Protein AF-0000000069864649 (afdb_homodimer)

pLDDT: mean 86.95, std 20.54, range [30.56, 98.75]

Organism: Salmonella typhimurium (strain 14028s / SGSC 2262) (NCBI:txid588858)

InterPro domains:
  IPR010027 Tail assembly protein G [PF06894] (1-119)
  IPR010027 Tail assembly protein G [TIGR01674] (1-131)

Secondary structure (DSSP, 8-state):
--S-EEEEEETTEEEEEEPPPHHHHHHHHHHHHHHHHHHHTS-TT--HHHHHHHHHHHHHHHHHHHHHHHHHHHHHHHHHHHHHHHHHHHS-HHHHHHHHHHHHHHTT-----------------------/--S-EEEEEETTEEEEEEPPPHHHHHHHHHHHHHHHHHHHTS-TT--HHHHHHHHHHHHHHHHHHHHHHHHHHHHHHHHHHHHHHHHHHHS-HHHHHHHHHHHHHHTT-----------------------

Foldseek 3Di:
DPWDWDWDDDPNDIDIFTDDDPVLVVVLVVLLVVLVVVLVPDDPPDDPVRNVVSVVVSVVVSVCSRRVRRRCVVCVVVVVVVVVVVCVPPPDPVRSVVVVVVVCVVVVNDDPPPPPPVVVVPVCCVVVPPD/DPWDWDWDDDPNDIDIFTDDDPVLVVVLVVLLVVLVVVLVPDDPPDDPVRNVVSVVVSVVVSVCSRRVRRRCVVCVVVVVVVVVVVCVPPPDPVRSVVVVVVVCVVVVNDDDPPPPPVVVVPVCVVVVPPD

Sequence (262 aa):
MFLNTDTFNYGGHSIVLSELSALQRVDYLKFIQQRTADYDAQPETLTEAERQTEFMQMGVDINAWLVSRSLCESKKEEEARALYESVRLEWSYEALGRGADMVLSLSGMRLPASQEDDSGSEKDTTTPEKSMFLNTDTFNYGGHSIVLSELSALQRVDYLKFIQQRTADYDAQPETLTEAERQTEFMQMGVDINAWLVSRSLCESKKEEEARALYESVRLEWSYEALGRGADMVLSLSGMRLPASQEDDSGSEKDTTTPEKS

Structure (mmCIF, N/CA/C/O backbone):
data_AF-0000000069864649-model_v1
#
loop_
_entity.id
_entity.type
_entity.pdbx_description
1 polymer 'Minor tail-like protein'
#
loop_
_atom_site.group_PDB
_atom_site.id
_atom_site.type_symbol
_atom_site.label_atom_id
_atom_site.label_alt_id
_atom_site.label_comp_id
_atom_site.label_asym_id
_atom_site.label_entity_id
_atom_site.label_seq_id
_atom_site.pdbx_PDB_ins_code
_atom_site.Cartn_x
_atom_site.Cartn_y
_atom_site.Cartn_z
_atom_site.occupancy
_atom_site.B_iso_or_equiv
_atom_site.auth_seq_id
_atom_site.auth_comp_id
_atom_site.auth_asym_id
_atom_site.auth_atom_id
_atom_site.pdbx_PDB_model_num
ATOM 1 N N . MET A 1 1 ? 3.373 8.844 -8.578 1 57.34 1 MET A N 1
ATOM 2 C CA . MET A 1 1 ? 3.357 7.387 -8.703 1 57.34 1 MET A CA 1
ATOM 3 C C . MET A 1 1 ? 4.328 6.926 -9.789 1 57.34 1 MET A C 1
ATOM 5 O O . MET A 1 1 ? 4.438 7.555 -10.844 1 57.34 1 MET A O 1
ATOM 9 N N . PHE A 1 2 ? 5.422 6.242 -9.375 1 80.81 2 PHE A N 1
ATOM 10 C CA . PHE A 1 2 ? 6.492 5.973 -10.328 1 80.81 2 PHE A CA 1
ATOM 11 C C . PHE A 1 2 ? 6.277 4.637 -11.023 1 80.81 2 PHE A C 1
ATOM 13 O O . PHE A 1 2 ? 6.996 4.297 -11.969 1 80.81 2 PHE A O 1
ATOM 20 N N . LEU A 1 3 ? 5.129 4.035 -10.719 1 91.38 3 LEU A N 1
ATOM 21 C CA . LEU A 1 3 ? 4.938 2.727 -11.328 1 91.38 3 LEU A CA 1
ATOM 22 C C . LEU A 1 3 ? 3.973 2.812 -12.508 1 91.38 3 LEU A C 1
ATOM 24 O O . LEU A 1 3 ? 2.938 3.479 -12.422 1 91.38 3 LEU A O 1
ATOM 28 N N . ASN A 1 4 ? 4.363 2.139 -13.602 1 95.06 4 ASN A N 1
ATOM 29 C CA . ASN A 1 4 ? 3.469 2.062 -14.758 1 95.06 4 ASN A CA 1
ATOM 30 C C . ASN A 1 4 ? 2.205 1.271 -14.43 1 95.06 4 ASN A C 1
ATOM 32 O O . ASN A 1 4 ? 2.262 0.266 -13.719 1 95.06 4 ASN A O 1
ATOM 36 N N . THR A 1 5 ? 1.073 1.816 -14.938 1 96.25 5 THR A N 1
ATOM 37 C CA . THR A 1 5 ? -0.196 1.121 -14.758 1 96.25 5 THR A CA 1
ATOM 38 C C . THR A 1 5 ? -0.928 0.976 -16.094 1 96.25 5 THR A C 1
ATOM 40 O O . THR A 1 5 ? -0.606 1.664 -17.062 1 96.25 5 THR A O 1
ATOM 43 N N . ASP A 1 6 ? -1.759 0.011 -16.203 1 97.31 6 ASP A N 1
ATOM 44 C CA . ASP A 1 6 ? -2.664 -0.159 -17.328 1 97.31 6 ASP A CA 1
ATOM 45 C C . ASP A 1 6 ? -3.994 -0.764 -16.891 1 97.31 6 ASP A C 1
ATOM 47 O O . ASP A 1 6 ? -4.082 -1.349 -15.805 1 97.31 6 ASP A O 1
ATOM 51 N N . THR A 1 7 ? -5.023 -0.553 -17.703 1 97.94 7 THR A N 1
ATOM 52 C CA . THR A 1 7 ? -6.352 -1.061 -17.375 1 97.94 7 THR A CA 1
ATOM 53 C C . THR A 1 7 ? -6.539 -2.473 -17.922 1 97.94 7 THR A C 1
ATOM 55 O O . THR A 1 7 ? -6.238 -2.738 -19.094 1 97.94 7 THR A O 1
ATOM 58 N N . PHE A 1 8 ? -6.941 -3.396 -17.109 1 98 8 PHE A N 1
ATOM 59 C CA . PHE A 1 8 ? -7.254 -4.777 -17.453 1 98 8 PHE A CA 1
ATOM 60 C C . PHE A 1 8 ? -8.758 -4.977 -17.594 1 98 8 PHE A C 1
ATOM 62 O O . PHE A 1 8 ? -9.5 -4.832 -16.609 1 98 8 PHE A O 1
ATOM 69 N N . ASN A 1 9 ? -9.164 -5.273 -18.766 1 96.5 9 ASN A N 1
ATOM 70 C CA . ASN A 1 9 ? -10.578 -5.531 -19.047 1 96.5 9 ASN A CA 1
ATOM 71 C C . ASN A 1 9 ? -10.844 -7.02 -19.25 1 96.5 9 ASN A C 1
ATOM 73 O O . ASN A 1 9 ? -10.219 -7.656 -20.109 1 96.5 9 ASN A O 1
ATOM 77 N N . TYR A 1 10 ? -11.758 -7.477 -18.406 1 93.94 10 TYR A N 1
ATOM 78 C CA . TYR A 1 10 ? -12.102 -8.891 -18.547 1 93.94 10 TYR A CA 1
ATOM 79 C C . TYR A 1 10 ? -13.531 -9.141 -18.078 1 93.94 10 TYR A C 1
ATOM 81 O O . TYR A 1 10 ? -13.898 -8.773 -16.953 1 93.94 10 TYR A O 1
ATOM 89 N N . GLY A 1 11 ? -14.398 -9.891 -18.891 1 91.56 11 GLY A N 1
ATOM 90 C CA . GLY A 1 11 ? -15.75 -10.273 -18.516 1 91.56 11 GLY A CA 1
ATOM 91 C C . GLY A 1 11 ? -16.625 -9.102 -18.109 1 91.56 11 GLY A C 1
ATOM 92 O O . GLY A 1 11 ? -17.375 -9.172 -17.141 1 91.56 11 GLY A O 1
ATOM 93 N N . GLY A 1 12 ? -16.438 -7.934 -18.609 1 91.5 12 GLY A N 1
ATOM 94 C CA . GLY A 1 12 ? -17.234 -6.754 -18.312 1 91.5 12 GLY A CA 1
ATOM 95 C C . GLY A 1 12 ? -16.688 -5.953 -17.141 1 91.5 12 GLY A C 1
ATOM 96 O O . GLY A 1 12 ? -17.312 -4.98 -16.703 1 91.5 12 GLY A O 1
ATOM 97 N N . HIS A 1 13 ? -15.555 -6.473 -16.562 1 92.31 13 HIS A N 1
ATOM 98 C CA . HIS A 1 13 ? -14.922 -5.746 -15.469 1 92.31 13 HIS A CA 1
ATOM 99 C C . HIS A 1 13 ? -13.656 -5.031 -15.938 1 92.31 13 HIS A C 1
ATOM 101 O O . HIS A 1 13 ? -12.953 -5.523 -16.828 1 92.31 13 HIS A O 1
ATOM 107 N N . SER A 1 14 ? -13.43 -3.844 -15.281 1 95.94 14 SER A N 1
ATOM 108 C CA . SER A 1 14 ? -12.211 -3.078 -15.531 1 95.94 14 SER A CA 1
ATOM 109 C C . SER A 1 14 ? -11.453 -2.811 -14.234 1 95.94 14 SER A C 1
ATOM 111 O O . SER A 1 14 ? -12.023 -2.305 -13.266 1 95.94 14 SER A O 1
ATOM 113 N N . ILE A 1 15 ? -10.188 -3.219 -14.312 1 95.81 15 ILE A N 1
ATOM 114 C CA . ILE A 1 15 ? -9.359 -2.965 -13.133 1 95.81 15 ILE A CA 1
ATOM 115 C C . ILE A 1 15 ? -8.008 -2.41 -13.57 1 95.81 15 ILE A C 1
ATOM 117 O O . ILE A 1 15 ? -7.57 -2.637 -14.695 1 95.81 15 ILE A O 1
ATOM 121 N N . VAL A 1 16 ? -7.406 -1.624 -12.711 1 97.25 16 VAL A N 1
ATOM 122 C CA . VAL A 1 16 ? -6.082 -1.084 -13 1 9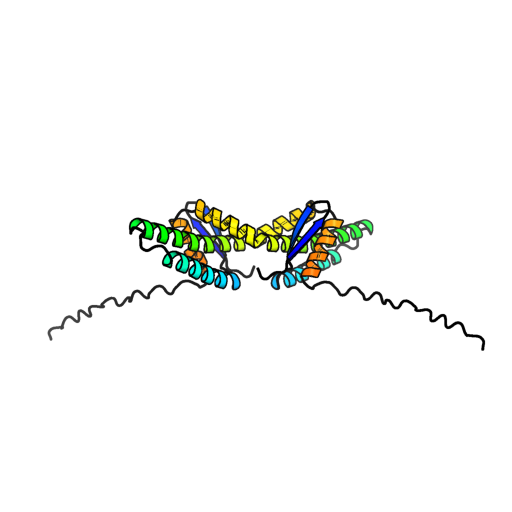7.25 16 VAL A CA 1
ATOM 123 C C . VAL A 1 16 ? -5.008 -1.978 -12.383 1 97.25 16 VAL A C 1
ATOM 125 O O . VAL A 1 16 ? -5.09 -2.324 -11.195 1 97.25 16 VAL A O 1
ATOM 128 N N . LEU A 1 17 ? -4.07 -2.41 -13.18 1 98.12 17 LEU A N 1
ATOM 129 C CA . LEU A 1 17 ? -2.922 -3.182 -12.719 1 98.12 17 LEU A CA 1
ATOM 130 C C . LEU A 1 17 ? -1.639 -2.365 -12.828 1 98.12 17 LEU A C 1
ATOM 132 O O . LEU A 1 17 ? -1.501 -1.537 -13.734 1 98.12 17 LEU A O 1
ATOM 136 N N . SER A 1 18 ? -0.758 -2.592 -11.891 1 98.19 18 SER A N 1
ATOM 137 C CA . SER A 1 18 ? 0.525 -1.898 -11.859 1 98.19 18 SER A CA 1
ATOM 138 C C . SER A 1 18 ? 1.679 -2.859 -12.133 1 98.19 18 SER A C 1
ATOM 140 O O . SER A 1 18 ? 1.571 -4.059 -11.867 1 98.19 18 SER A O 1
ATOM 142 N N . GLU A 1 19 ? 2.783 -2.246 -12.672 1 98.06 19 GLU A N 1
ATOM 143 C CA . GLU A 1 19 ? 4.02 -3.023 -12.688 1 98.06 19 GLU A CA 1
ATOM 144 C C . GLU A 1 19 ? 4.5 -3.318 -11.266 1 98.06 19 GLU A C 1
ATOM 146 O O . GLU A 1 19 ? 4.082 -2.656 -10.312 1 98.06 19 GLU A O 1
ATOM 151 N N . LEU A 1 20 ? 5.293 -4.328 -11.094 1 96.56 20 LEU A N 1
ATOM 152 C CA . LEU A 1 20 ? 5.918 -4.621 -9.812 1 96.56 20 LEU A CA 1
ATOM 153 C C . LEU A 1 20 ? 7.051 -3.641 -9.523 1 96.56 20 LEU A C 1
ATOM 155 O O . LEU A 1 20 ? 7.734 -3.186 -10.438 1 96.56 20 LEU A O 1
ATOM 159 N N . SER A 1 21 ? 7.184 -3.293 -8.266 1 91.44 21 SER A N 1
ATOM 160 C CA . SER A 1 21 ? 8.367 -2.539 -7.852 1 91.44 21 SER A CA 1
ATOM 161 C C . SER A 1 21 ? 9.625 -3.395 -7.941 1 91.44 21 SER A C 1
ATOM 163 O O . SER A 1 21 ? 9.547 -4.613 -8.094 1 91.44 21 SER A O 1
ATOM 165 N N . ALA A 1 22 ? 10.828 -2.742 -7.797 1 91.62 22 ALA A N 1
ATOM 166 C CA . ALA A 1 22 ? 12.102 -3.459 -7.855 1 91.62 22 ALA A CA 1
ATOM 167 C C . ALA A 1 22 ? 12.156 -4.566 -6.809 1 91.62 22 ALA A C 1
ATOM 169 O O . ALA A 1 22 ? 12.508 -5.707 -7.121 1 91.62 22 ALA A O 1
ATOM 170 N N . LEU A 1 23 ? 11.742 -4.297 -5.629 1 89.94 23 LEU A N 1
ATOM 171 C CA . LEU A 1 23 ? 11.773 -5.285 -4.555 1 89.94 23 LEU A CA 1
ATOM 172 C C . LEU A 1 23 ? 10.742 -6.379 -4.789 1 89.94 23 LEU A C 1
ATOM 174 O O . LEU A 1 23 ? 11.008 -7.559 -4.539 1 89.94 23 LEU A O 1
ATOM 178 N N . GLN A 1 24 ? 9.586 -5.996 -5.273 1 93.62 24 GLN A N 1
ATOM 179 C CA . GLN A 1 24 ? 8.547 -6.984 -5.551 1 93.62 24 GLN A CA 1
ATOM 180 C C . GLN A 1 24 ? 8.992 -7.961 -6.637 1 93.62 24 GLN A C 1
ATOM 182 O O . GLN A 1 24 ? 8.633 -9.141 -6.609 1 93.62 24 GLN A O 1
ATOM 187 N N . ARG A 1 25 ? 9.836 -7.465 -7.602 1 97 25 ARG A N 1
ATOM 188 C CA . ARG A 1 25 ? 10.359 -8.344 -8.641 1 97 25 ARG A CA 1
ATOM 189 C C . ARG A 1 25 ? 11.258 -9.422 -8.047 1 97 25 ARG A C 1
ATOM 191 O O . ARG A 1 25 ? 11.156 -10.594 -8.406 1 97 25 ARG A O 1
ATOM 198 N N . VAL A 1 26 ? 12.047 -9.016 -7.156 1 96.06 26 VAL A N 1
ATOM 199 C CA . VAL A 1 26 ? 12.93 -9.953 -6.465 1 96.06 26 VAL A CA 1
ATOM 200 C C . VAL A 1 26 ? 12.094 -10.953 -5.672 1 96.06 26 VAL A C 1
ATOM 202 O O . VAL A 1 26 ? 12.32 -12.164 -5.746 1 96.06 26 VAL A O 1
ATOM 205 N N . ASP A 1 27 ? 11.133 -10.477 -4.973 1 95.88 27 ASP A N 1
ATOM 206 C CA . ASP A 1 27 ? 10.266 -11.328 -4.172 1 95.88 27 ASP A CA 1
ATOM 207 C C . ASP A 1 27 ? 9.5 -12.32 -5.047 1 95.88 27 ASP A C 1
ATOM 209 O O . ASP A 1 27 ? 9.25 -13.453 -4.641 1 95.88 27 ASP A O 1
ATOM 213 N N . TYR A 1 28 ? 9.109 -11.852 -6.168 1 97.62 28 TYR A N 1
ATOM 214 C CA . TYR A 1 28 ? 8.391 -12.711 -7.109 1 97.62 28 TYR A CA 1
ATOM 215 C C . TYR A 1 28 ? 9.258 -13.891 -7.535 1 97.62 28 TYR A C 1
ATOM 217 O O . TYR A 1 28 ? 8.797 -15.039 -7.523 1 97.62 28 TYR A O 1
ATOM 225 N N . LEU A 1 29 ? 10.484 -13.594 -7.902 1 97.62 29 LEU A N 1
ATOM 226 C CA . LEU A 1 29 ? 11.398 -14.648 -8.32 1 97.62 29 LEU A CA 1
ATOM 227 C C . LEU A 1 29 ? 11.617 -15.656 -7.199 1 97.62 29 LEU A C 1
ATOM 229 O O . LEU A 1 29 ? 11.641 -16.859 -7.438 1 97.62 29 LEU A O 1
ATOM 233 N N . LYS A 1 30 ? 11.789 -15.125 -5.961 1 97.81 30 LYS A N 1
ATOM 234 C CA . LYS A 1 30 ? 11.938 -16.016 -4.809 1 97.81 30 LYS A CA 1
ATOM 235 C C . LYS A 1 30 ? 10.695 -16.875 -4.609 1 97.81 30 LYS A C 1
ATOM 237 O O . LYS A 1 30 ? 10.797 -18.047 -4.262 1 97.81 30 LYS A O 1
ATOM 242 N N . PHE A 1 31 ? 9.555 -16.312 -4.816 1 97.94 31 PHE A N 1
ATOM 243 C CA . PHE A 1 31 ? 8.289 -17.016 -4.66 1 97.94 31 PHE A CA 1
ATOM 244 C C . PHE A 1 31 ? 8.172 -18.141 -5.68 1 97.94 31 PHE A C 1
ATOM 246 O O . PHE A 1 31 ? 7.762 -19.266 -5.34 1 97.94 31 PHE A O 1
ATOM 253 N N . ILE A 1 32 ? 8.5 -17.844 -6.934 1 97.88 32 ILE A N 1
ATOM 254 C CA . ILE A 1 32 ? 8.484 -18.859 -7.98 1 97.88 32 ILE A CA 1
ATOM 255 C C . ILE A 1 32 ? 9.414 -20.016 -7.594 1 97.88 32 ILE A C 1
ATOM 257 O O . ILE A 1 32 ? 9.039 -21.188 -7.715 1 97.88 32 ILE A O 1
ATOM 261 N N . GLN A 1 33 ? 10.602 -19.641 -7.168 1 97.81 33 GLN A N 1
ATOM 262 C CA . GLN A 1 33 ? 11.578 -20.656 -6.773 1 97.81 33 GLN A CA 1
ATOM 263 C C . GLN A 1 33 ? 11.023 -21.531 -5.66 1 97.81 33 GLN A C 1
ATOM 265 O O . GLN A 1 33 ? 11.164 -22.766 -5.711 1 97.81 33 GLN A O 1
ATOM 270 N N . GLN A 1 34 ? 10.461 -20.938 -4.723 1 98.06 34 GLN A N 1
ATOM 271 C CA . GLN A 1 34 ? 9.898 -21.688 -3.598 1 98.06 34 GLN A CA 1
ATOM 272 C C . GLN A 1 34 ? 8.773 -22.609 -4.051 1 98.06 34 GLN A C 1
ATOM 274 O O . GLN A 1 34 ? 8.719 -23.766 -3.648 1 98.06 34 GLN A O 1
ATOM 279 N N . ARG A 1 35 ? 7.832 -22.141 -4.836 1 97.62 35 ARG A N 1
ATOM 280 C CA . ARG A 1 35 ? 6.699 -22.938 -5.305 1 97.62 35 ARG A CA 1
ATOM 281 C C . ARG A 1 35 ? 7.168 -24.094 -6.184 1 97.62 35 ARG A C 1
ATOM 283 O O . ARG A 1 35 ? 6.609 -25.188 -6.121 1 97.62 35 ARG A O 1
ATOM 290 N N . THR A 1 36 ? 8.203 -23.75 -6.965 1 97.38 36 THR A N 1
ATOM 291 C CA . THR A 1 36 ? 8.766 -24.797 -7.82 1 97.38 36 THR A CA 1
ATOM 292 C C . THR A 1 36 ? 9.445 -25.875 -6.984 1 97.38 36 THR A C 1
ATOM 294 O O . THR A 1 36 ? 9.289 -27.062 -7.258 1 97.38 36 THR A O 1
ATOM 297 N N . ALA A 1 37 ? 10.172 -25.438 -6.016 1 97 37 ALA A N 1
ATOM 298 C CA . ALA A 1 37 ? 10.828 -26.391 -5.121 1 97 37 ALA A CA 1
ATOM 299 C C . ALA A 1 37 ? 9.797 -27.266 -4.41 1 97 37 ALA A C 1
ATOM 301 O O . ALA A 1 37 ? 10.008 -28.469 -4.246 1 97 37 ALA A O 1
ATOM 302 N N . ASP A 1 38 ? 8.703 -26.719 -3.938 1 96.62 38 ASP A N 1
ATOM 303 C CA . ASP A 1 38 ? 7.625 -27.453 -3.285 1 96.62 38 ASP A CA 1
ATOM 304 C C . ASP A 1 38 ? 7.027 -28.5 -4.223 1 96.62 38 ASP A C 1
ATOM 306 O O . ASP A 1 38 ? 6.727 -29.625 -3.805 1 96.62 38 ASP A O 1
ATOM 310 N N . TYR A 1 39 ? 6.77 -28.094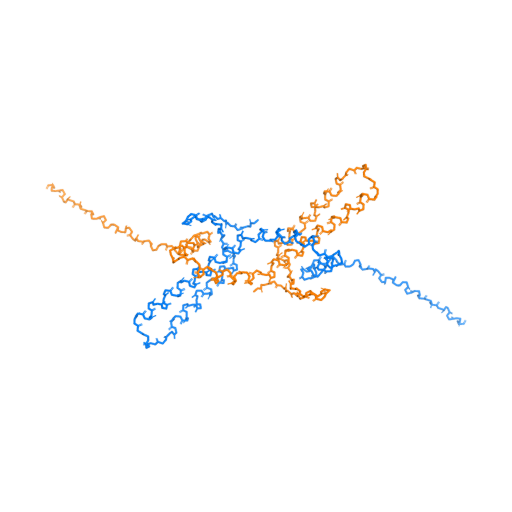 -5.438 1 96.12 39 TYR A N 1
ATOM 311 C CA . TYR A 1 39 ? 6.227 -29.016 -6.438 1 96.12 39 TYR A CA 1
ATOM 312 C C . TYR A 1 39 ? 7.176 -30.172 -6.68 1 96.12 39 TYR A C 1
ATOM 314 O O . TYR A 1 39 ? 6.742 -31.328 -6.746 1 96.12 39 TYR A O 1
ATOM 322 N N . ASP A 1 40 ? 8.469 -29.891 -6.773 1 95.19 40 ASP A N 1
ATOM 323 C CA . ASP A 1 40 ? 9.477 -30.906 -7.062 1 95.19 40 ASP A CA 1
ATOM 324 C C . ASP A 1 40 ? 9.648 -31.859 -5.883 1 95.19 40 ASP A C 1
ATOM 326 O O . ASP A 1 40 ? 10.086 -33 -6.062 1 95.19 40 ASP A O 1
ATOM 330 N N . ALA A 1 41 ? 9.328 -31.406 -4.75 1 94.62 41 ALA A N 1
ATOM 331 C CA . ALA A 1 41 ? 9.508 -32.188 -3.537 1 94.62 41 ALA A CA 1
ATOM 332 C C . ALA A 1 41 ? 8.32 -33.125 -3.297 1 94.62 41 ALA A C 1
ATOM 334 O O . ALA A 1 41 ? 8.328 -33.906 -2.361 1 94.62 41 ALA A O 1
ATOM 335 N N . GLN A 1 42 ? 7.285 -33.094 -4.117 1 92.62 42 GLN A N 1
ATOM 336 C CA . GLN A 1 42 ? 6.102 -33.938 -3.943 1 92.62 42 GLN A CA 1
ATOM 337 C C . GLN A 1 42 ? 6.457 -35.406 -4.016 1 92.62 42 GLN A C 1
ATOM 339 O O . GLN A 1 42 ? 7.379 -35.781 -4.738 1 92.62 42 GLN A O 1
ATOM 344 N N . PRO A 1 43 ? 5.727 -36.188 -3.303 1 92.38 43 PRO A N 1
ATOM 345 C CA . PRO A 1 43 ? 6.012 -37.625 -3.285 1 92.38 43 PRO A CA 1
ATOM 346 C C . PRO A 1 43 ? 5.949 -38.25 -4.676 1 92.38 43 PRO A C 1
ATOM 348 O O . PRO A 1 43 ? 5.105 -37.875 -5.492 1 92.38 43 PRO A O 1
ATOM 351 N N . GLU A 1 44 ? 6.719 -39.281 -4.895 1 90.81 44 GLU A N 1
ATOM 352 C CA . GLU A 1 44 ? 6.754 -39.969 -6.168 1 90.81 44 GLU A CA 1
ATOM 353 C C . GLU A 1 44 ? 5.535 -40.906 -6.32 1 90.81 44 GLU A C 1
ATOM 355 O O . GLU A 1 44 ? 5.234 -41.344 -7.422 1 90.81 44 GLU A O 1
ATOM 360 N N . THR A 1 45 ? 4.867 -41.094 -5.289 1 93.94 45 THR A N 1
ATOM 361 C CA . THR A 1 45 ? 3.74 -42.031 -5.293 1 93.94 45 THR A CA 1
ATOM 362 C C . THR A 1 45 ? 2.49 -41.375 -5.863 1 93.94 45 THR A C 1
ATOM 364 O O . THR A 1 45 ? 1.463 -42.031 -6.051 1 93.94 45 THR A O 1
ATOM 367 N N . LEU A 1 46 ? 2.555 -40.125 -6.207 1 92.56 46 LEU A N 1
ATOM 368 C CA . LEU A 1 46 ? 1.396 -39.438 -6.758 1 92.56 46 LEU A CA 1
ATOM 369 C C . LEU A 1 46 ? 1.057 -39.969 -8.148 1 92.56 46 LEU A C 1
ATOM 371 O O . LEU A 1 46 ? 1.953 -40.219 -8.945 1 92.56 46 LEU A O 1
ATOM 375 N N . THR A 1 47 ? -0.244 -40.156 -8.344 1 95.25 47 THR A N 1
ATOM 376 C CA . THR A 1 47 ? -0.698 -40.5 -9.688 1 95.25 47 THR A CA 1
ATOM 377 C C . THR A 1 47 ? -0.451 -39.344 -10.664 1 95.25 47 THR A C 1
ATOM 379 O O . THR A 1 47 ? -0.202 -38.219 -10.242 1 95.25 47 THR A O 1
ATOM 382 N N . GLU A 1 48 ? -0.481 -39.594 -11.969 1 92.69 48 GLU A N 1
ATOM 383 C CA . GLU A 1 48 ? -0.31 -38.562 -12.984 1 92.69 48 GLU A CA 1
ATOM 384 C C . GLU A 1 48 ? -1.374 -37.5 -12.852 1 92.69 48 GLU A C 1
ATOM 386 O O . GLU A 1 48 ? -1.081 -36.312 -13.016 1 92.69 48 GLU A O 1
ATOM 391 N N . ALA A 1 49 ? -2.574 -37.969 -12.609 1 94.38 49 ALA A N 1
ATOM 392 C CA . ALA A 1 49 ? -3.68 -37.031 -12.453 1 94.38 49 ALA A CA 1
ATOM 393 C C . ALA A 1 49 ? -3.449 -36.125 -11.258 1 94.38 49 ALA A C 1
ATOM 395 O O . ALA A 1 49 ? -3.727 -34.906 -11.328 1 94.38 49 ALA A O 1
ATOM 396 N N . GLU A 1 50 ? -2.912 -36.594 -10.164 1 95.12 50 GLU A N 1
ATOM 397 C CA . GLU A 1 50 ? -2.611 -35.812 -8.969 1 95.12 50 GLU A CA 1
ATOM 398 C C . GLU A 1 50 ? -1.473 -34.812 -9.234 1 95.12 50 GLU A C 1
ATOM 400 O O . GLU A 1 50 ? -1.517 -33.656 -8.773 1 95.12 50 GLU A O 1
ATOM 405 N N . ARG A 1 51 ? -0.462 -35.219 -9.984 1 94.81 51 ARG A N 1
ATOM 406 C CA . ARG A 1 51 ? 0.674 -34.375 -10.32 1 94.81 51 ARG A CA 1
ATOM 407 C C . ARG A 1 51 ? 0.241 -33.219 -11.195 1 94.81 51 ARG A C 1
ATOM 409 O O . ARG A 1 51 ? 0.746 -32.094 -11.039 1 94.81 51 ARG A O 1
ATOM 416 N N . GLN A 1 52 ? -0.636 -33.5 -12.125 1 94.06 52 GLN A N 1
ATOM 417 C CA . GLN A 1 52 ? -1.16 -32.438 -12.992 1 94.06 52 GLN A CA 1
ATOM 418 C C . GLN A 1 52 ? -1.943 -31.406 -12.195 1 94.06 52 GLN A C 1
ATOM 420 O O . GLN A 1 52 ? -1.832 -30.203 -12.445 1 94.06 52 GLN A O 1
ATOM 425 N N . THR A 1 53 ? -2.766 -31.922 -11.266 1 95.38 53 THR A N 1
ATOM 426 C CA . THR A 1 53 ? -3.527 -31.016 -10.406 1 95.38 53 THR A CA 1
ATOM 427 C C . THR A 1 53 ? -2.594 -30.141 -9.586 1 95.38 53 THR A C 1
ATOM 429 O O . THR A 1 53 ? -2.826 -28.938 -9.461 1 95.38 53 THR A O 1
ATOM 432 N N . GLU A 1 54 ? -1.479 -30.703 -9.047 1 96.06 54 GLU A N 1
ATOM 433 C CA . GLU A 1 54 ? -0.505 -29.938 -8.273 1 96.06 54 GLU A CA 1
ATOM 434 C C . GLU A 1 54 ? 0.199 -28.906 -9.141 1 96.06 54 GLU A C 1
ATOM 436 O O . GLU A 1 54 ? 0.514 -27.812 -8.664 1 96.06 54 GLU A O 1
ATOM 441 N N . PHE A 1 55 ? 0.44 -29.266 -10.383 1 95.44 55 PHE A N 1
ATOM 442 C CA . PHE A 1 55 ? 1.069 -28.344 -11.312 1 95.44 55 PHE A CA 1
ATOM 443 C C . PHE A 1 55 ? 0.167 -27.141 -11.578 1 95.44 55 PHE A C 1
ATOM 445 O O . PHE A 1 55 ? 0.627 -26 -11.578 1 95.44 55 PHE A O 1
ATOM 452 N N . MET A 1 56 ? -1.123 -27.422 -11.758 1 95.94 56 MET A N 1
ATOM 453 C CA . MET A 1 56 ? -2.092 -26.344 -11.969 1 95.94 56 MET A CA 1
ATOM 454 C C . MET A 1 56 ? -2.188 -25.438 -10.75 1 95.94 56 MET A C 1
ATOM 456 O O . MET A 1 56 ? -2.271 -24.219 -10.883 1 95.94 56 MET A O 1
ATOM 460 N N . GLN A 1 57 ? -2.172 -26.031 -9.602 1 96 57 GLN A N 1
ATOM 461 C CA . GLN A 1 57 ? -2.223 -25.266 -8.359 1 96 57 GLN A CA 1
ATOM 462 C C . GLN A 1 57 ? -1.007 -24.359 -8.219 1 96 57 GLN A C 1
ATOM 464 O O . GLN A 1 57 ? -1.128 -23.219 -7.777 1 96 57 GLN A O 1
ATOM 469 N N . MET A 1 58 ? 0.147 -24.875 -8.609 1 97.19 58 MET A N 1
ATOM 470 C CA . MET A 1 58 ? 1.363 -24.062 -8.594 1 97.19 58 MET A CA 1
ATOM 471 C C . MET A 1 58 ? 1.217 -22.844 -9.492 1 97.19 58 MET A C 1
ATOM 473 O O . MET A 1 58 ? 1.572 -21.734 -9.102 1 97.19 58 MET A O 1
ATOM 477 N N . GLY A 1 59 ? 0.684 -23.047 -10.688 1 97.06 59 GLY A N 1
ATOM 478 C CA . GLY A 1 59 ? 0.453 -21.953 -11.617 1 97.06 59 GLY A CA 1
ATOM 479 C C . GLY A 1 59 ? -0.495 -20.891 -11.078 1 97.06 59 GLY A C 1
ATOM 480 O O . GLY A 1 59 ? -0.241 -19.703 -11.211 1 97.06 59 GLY A O 1
ATOM 481 N N . VAL A 1 60 ? -1.526 -21.391 -10.438 1 98.19 60 VAL A N 1
ATOM 482 C CA . VAL A 1 60 ? -2.514 -20.5 -9.844 1 98.19 60 VAL A CA 1
ATOM 483 C C . VAL A 1 60 ? -1.862 -19.672 -8.742 1 98.19 60 VAL A C 1
ATOM 485 O O . VAL A 1 60 ? -2.049 -18.453 -8.68 1 98.19 60 VAL A O 1
ATOM 488 N N . ASP A 1 61 ? -1.082 -20.297 -7.906 1 98.31 61 ASP A N 1
ATOM 489 C CA . ASP A 1 61 ? -0.417 -19.625 -6.801 1 98.31 61 ASP A CA 1
ATOM 490 C C . ASP A 1 61 ? 0.52 -18.531 -7.312 1 98.31 61 ASP A C 1
ATOM 492 O O . ASP A 1 61 ? 0.512 -17.406 -6.805 1 98.31 61 ASP A O 1
ATOM 496 N N . ILE A 1 62 ? 1.261 -18.844 -8.328 1 98.5 62 ILE A N 1
ATOM 497 C CA . ILE A 1 62 ? 2.258 -17.922 -8.859 1 98.5 62 ILE A CA 1
ATOM 498 C C . ILE A 1 62 ? 1.563 -16.734 -9.516 1 98.5 62 ILE A C 1
ATOM 500 O O . ILE A 1 62 ? 1.921 -15.578 -9.266 1 98.5 62 ILE A O 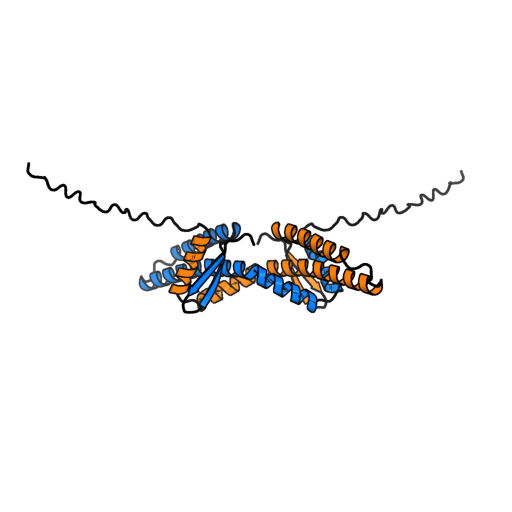1
ATOM 504 N N . ASN A 1 63 ? 0.534 -16.984 -10.305 1 98.62 63 ASN A N 1
ATOM 505 C CA . ASN A 1 63 ? -0.192 -15.922 -10.977 1 98.62 63 ASN A CA 1
ATOM 506 C C . ASN A 1 63 ? -0.947 -15.039 -9.984 1 98.62 63 ASN A C 1
ATOM 508 O O . ASN A 1 63 ? -1.008 -13.82 -10.148 1 98.62 63 ASN A O 1
ATOM 512 N N . ALA A 1 64 ? -1.499 -15.664 -8.961 1 98.75 64 ALA A N 1
ATOM 513 C CA . ALA A 1 64 ? -2.217 -14.906 -7.945 1 98.75 64 ALA A CA 1
ATOM 514 C C . ALA A 1 64 ? -1.271 -13.984 -7.18 1 98.75 64 ALA A C 1
ATOM 516 O O . ALA A 1 64 ? -1.648 -12.867 -6.805 1 98.75 64 ALA A O 1
ATOM 517 N N . TRP A 1 65 ? -0.074 -14.461 -6.926 1 98.69 65 TRP A N 1
ATOM 518 C CA . TRP A 1 65 ? 0.929 -13.633 -6.266 1 98.69 65 TRP A CA 1
ATOM 519 C C . TRP A 1 65 ? 1.208 -12.367 -7.078 1 98.69 65 TRP A C 1
ATOM 521 O O . TRP A 1 65 ? 1.175 -11.258 -6.543 1 98.69 65 TRP A O 1
ATOM 531 N N . LEU A 1 66 ? 1.381 -12.516 -8.367 1 98.38 66 LEU A N 1
ATOM 532 C CA . LEU A 1 66 ? 1.674 -11.398 -9.266 1 98.38 66 LEU A CA 1
ATOM 533 C C . LEU A 1 66 ? 0.53 -10.391 -9.273 1 98.38 66 LEU A C 1
ATOM 535 O O . LEU A 1 66 ? 0.747 -9.203 -9.047 1 98.38 66 LEU A O 1
ATOM 539 N N . VAL A 1 67 ? -0.619 -10.852 -9.469 1 98.56 67 VAL A N 1
ATOM 540 C CA . VAL A 1 67 ? -1.784 -10 -9.656 1 98.56 67 VAL A CA 1
ATOM 541 C C . VAL A 1 67 ? -2.119 -9.289 -8.344 1 98.56 67 VAL A C 1
ATOM 543 O O . VAL A 1 67 ? -2.451 -8.102 -8.336 1 98.56 67 VAL A O 1
ATOM 546 N N . SER A 1 68 ? -2.033 -9.984 -7.242 1 98.62 68 SER A N 1
ATOM 547 C CA . SER A 1 68 ? -2.361 -9.391 -5.949 1 98.62 68 SER A CA 1
ATOM 548 C C . SER A 1 68 ? -1.428 -8.234 -5.613 1 98.62 68 SER A C 1
ATOM 550 O O . SER A 1 68 ? -1.873 -7.191 -5.133 1 98.62 68 SER A O 1
ATOM 552 N N . ARG A 1 69 ? -0.166 -8.406 -5.898 1 98.06 69 ARG A N 1
ATOM 553 C CA . ARG A 1 69 ? 0.788 -7.332 -5.629 1 98.06 69 ARG A CA 1
ATOM 554 C C . ARG A 1 69 ? 0.562 -6.152 -6.57 1 98.06 69 ARG A C 1
ATOM 556 O O . ARG A 1 69 ? 0.73 -4.996 -6.176 1 98.06 69 ARG A O 1
ATOM 563 N N . SER A 1 70 ? 0.281 -6.457 -7.781 1 98.25 70 SER A N 1
ATOM 564 C CA . SER A 1 70 ? -0.03 -5.418 -8.758 1 98.25 70 SER A CA 1
ATOM 565 C C . SER A 1 70 ? -1.255 -4.613 -8.336 1 98.25 70 SER A C 1
ATOM 567 O O . SER A 1 70 ? -1.244 -3.381 -8.391 1 98.25 70 SER A O 1
ATOM 569 N N . LEU A 1 71 ? -2.273 -5.309 -7.887 1 97.38 71 LEU A N 1
ATOM 570 C CA . LEU A 1 71 ? -3.49 -4.652 -7.418 1 97.38 71 LEU A CA 1
ATOM 571 C C . LEU A 1 71 ? -3.203 -3.773 -6.207 1 97.38 71 LEU A C 1
ATOM 573 O O . LEU A 1 71 ? -3.705 -2.65 -6.117 1 97.38 71 LEU A O 1
ATOM 577 N N . CYS A 1 72 ? -2.43 -4.301 -5.316 1 96.62 72 CYS A N 1
ATOM 578 C CA . CYS A 1 72 ? -2.066 -3.559 -4.113 1 96.62 72 CYS A CA 1
ATOM 579 C C . CYS A 1 72 ? -1.375 -2.248 -4.473 1 96.62 72 CYS A C 1
ATOM 581 O O . CYS A 1 72 ? -1.694 -1.199 -3.908 1 96.62 72 CYS A O 1
ATOM 583 N N . GLU A 1 73 ? -0.46 -2.309 -5.418 1 94.94 73 GLU A N 1
ATOM 584 C CA . GLU A 1 73 ? 0.268 -1.116 -5.844 1 94.94 73 GLU A CA 1
ATOM 585 C C . GLU A 1 73 ? -0.664 -0.109 -6.508 1 94.94 73 GLU A C 1
ATOM 587 O O . GLU A 1 73 ? -0.525 1.1 -6.309 1 94.94 73 GLU A O 1
ATOM 592 N N . SER A 1 74 ? -1.565 -0.639 -7.277 1 94.56 74 SER A N 1
ATOM 593 C CA . SER A 1 74 ? -2.451 0.234 -8.039 1 94.56 74 SER A CA 1
ATOM 594 C C . SER A 1 74 ? -3.42 0.976 -7.125 1 94.56 74 SER A C 1
ATOM 596 O O . SER A 1 74 ? -3.879 2.07 -7.453 1 94.56 74 SER A O 1
ATOM 598 N N . LYS A 1 75 ? -3.736 0.46 -5.977 1 93.88 75 LYS A N 1
ATOM 599 C CA . LYS A 1 75 ? -4.723 1.034 -5.066 1 93.88 75 LYS A CA 1
ATOM 600 C C . LYS A 1 75 ? -4.051 1.883 -3.992 1 93.88 75 LYS A C 1
ATOM 602 O O . LYS A 1 75 ? -4.73 2.518 -3.182 1 93.88 75 LYS A O 1
ATOM 607 N N . LYS A 1 76 ? -2.82 1.884 -3.965 1 92.69 76 LYS A N 1
ATOM 608 C CA . LYS A 1 76 ? -2.033 2.449 -2.873 1 92.69 76 LYS A CA 1
ATOM 609 C C . LYS A 1 76 ? -2.375 3.922 -2.654 1 92.69 76 LYS A C 1
ATOM 611 O O . LYS A 1 76 ? -2.613 4.348 -1.522 1 92.69 76 LYS A O 1
ATOM 616 N N . GLU A 1 77 ? -2.381 4.699 -3.734 1 89.94 77 GLU A N 1
ATOM 617 C CA . GLU A 1 77 ? -2.623 6.133 -3.613 1 89.94 77 GLU A CA 1
ATOM 618 C C . GLU A 1 77 ? -4.051 6.414 -3.148 1 89.94 77 GLU A C 1
ATOM 620 O O . GLU A 1 77 ? -4.277 7.301 -2.322 1 89.94 77 GLU A O 1
ATOM 625 N N . GLU A 1 78 ? -4.938 5.684 -3.723 1 93.12 78 GLU A N 1
ATOM 626 C CA . GLU A 1 78 ? -6.336 5.844 -3.328 1 93.12 78 GLU A CA 1
ATOM 627 C C . GLU A 1 78 ? -6.539 5.48 -1.861 1 93.12 78 GLU A C 1
ATOM 629 O O . GLU A 1 78 ? -7.266 6.168 -1.141 1 93.12 78 GLU A O 1
ATOM 634 N N . GLU A 1 79 ? -5.922 4.457 -1.442 1 94.81 79 GLU A N 1
ATOM 635 C CA . GLU A 1 79 ? -6.008 4.039 -0.046 1 94.81 79 GLU A CA 1
ATOM 636 C C . GLU A 1 79 ? -5.379 5.078 0.878 1 94.81 79 GLU A C 1
ATOM 638 O O . GLU A 1 79 ? -5.926 5.387 1.938 1 94.81 79 GLU A O 1
ATOM 643 N N . ALA A 1 80 ? -4.297 5.629 0.486 1 95.5 80 ALA A N 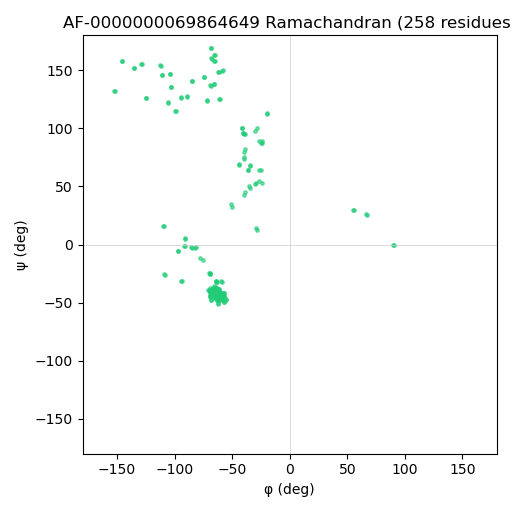1
ATOM 644 C CA . ALA A 1 80 ? -3.617 6.652 1.276 1 95.5 80 ALA A CA 1
ATOM 645 C C . ALA A 1 80 ? -4.48 7.898 1.421 1 95.5 80 ALA A C 1
ATOM 647 O O . ALA A 1 80 ? -4.547 8.5 2.498 1 95.5 80 ALA A O 1
ATOM 648 N N . ARG A 1 81 ? -5.125 8.258 0.357 1 96.44 81 ARG A N 1
ATOM 649 C CA . ARG A 1 81 ? -6 9.43 0.388 1 96.44 81 ARG A CA 1
ATOM 650 C C . ARG A 1 81 ? -7.188 9.195 1.314 1 96.44 81 ARG A C 1
ATOM 652 O O . ARG A 1 81 ? -7.57 10.086 2.076 1 96.44 81 ARG A O 1
ATOM 659 N N . ALA A 1 82 ? -7.746 8.008 1.179 1 97.12 82 ALA A N 1
ATOM 660 C CA . ALA A 1 82 ? -8.875 7.676 2.045 1 97.12 82 ALA A CA 1
ATOM 661 C C . ALA A 1 82 ? -8.461 7.691 3.514 1 97.12 82 ALA A C 1
ATOM 663 O O . ALA A 1 82 ? -9.203 8.195 4.367 1 97.12 82 ALA A O 1
ATOM 664 N N . LEU A 1 83 ? -7.305 7.176 3.779 1 97.88 83 LEU A N 1
ATOM 665 C CA . LEU A 1 83 ? -6.797 7.156 5.148 1 97.88 83 LEU A CA 1
ATOM 666 C C . LEU A 1 83 ? -6.508 8.57 5.641 1 97.88 83 LEU A C 1
ATOM 668 O O . LEU A 1 83 ? -6.738 8.891 6.809 1 97.88 83 LEU A O 1
ATOM 672 N N . TYR A 1 84 ? -6.012 9.406 4.781 1 98.5 84 TYR A N 1
ATOM 673 C CA . TYR A 1 84 ? -5.766 10.812 5.105 1 98.5 84 TYR A CA 1
ATOM 674 C C . TYR A 1 84 ? -7.035 11.484 5.613 1 98.5 84 TYR A C 1
ATOM 676 O O . TYR A 1 84 ? -7.023 12.133 6.66 1 98.5 84 TYR A O 1
ATOM 684 N N . GLU A 1 85 ? -8.07 11.266 4.922 1 98.25 85 GLU A N 1
ATOM 685 C CA . GLU A 1 85 ? -9.344 11.875 5.305 1 98.25 85 GLU A CA 1
ATOM 686 C C . GLU A 1 85 ? -9.867 11.281 6.609 1 98.25 85 GLU A C 1
ATOM 688 O O . GLU A 1 85 ? -10.391 12.008 7.461 1 98.25 85 GLU A O 1
ATOM 693 N N . SER A 1 86 ? -9.734 9.977 6.68 1 97.69 86 SER A N 1
ATOM 694 C CA . SER A 1 86 ? -10.195 9.297 7.883 1 97.69 86 SER A CA 1
ATOM 695 C C . SER A 1 86 ? -9.445 9.789 9.117 1 97.69 86 SER A C 1
ATOM 697 O O . SER A 1 86 ? -10.055 10.039 10.164 1 97.69 86 SER A O 1
ATOM 699 N N . VAL A 1 87 ? -8.148 9.906 9 1 97.94 87 VAL A N 1
ATOM 700 C CA . VAL A 1 87 ? -7.297 10.352 10.102 1 97.94 87 VAL A CA 1
ATOM 701 C C . VAL A 1 87 ? -7.668 11.781 10.492 1 97.94 87 VAL A C 1
ATOM 703 O O . VAL A 1 87 ? -7.797 12.094 11.68 1 97.94 87 VAL A O 1
ATOM 706 N N . ARG A 1 88 ? -7.934 12.609 9.531 1 97.75 88 ARG A N 1
ATOM 707 C CA . ARG A 1 88 ? -8.312 14 9.773 1 97.75 88 ARG A CA 1
ATOM 708 C C . ARG A 1 88 ? -9.641 14.078 10.531 1 97.75 88 ARG A C 1
ATOM 710 O O . ARG A 1 88 ? -9.82 14.945 11.383 1 97.75 88 ARG A O 1
ATOM 717 N N . LEU A 1 89 ? -10.516 13.148 10.336 1 96.19 89 LEU A N 1
ATOM 718 C CA . LEU A 1 89 ? -11.875 13.203 10.859 1 96.19 89 LEU A CA 1
ATOM 719 C C . LEU A 1 89 ? -11.977 12.484 12.203 1 96.19 89 LEU A C 1
ATOM 721 O O . LEU A 1 89 ? -12.758 12.883 13.07 1 96.19 89 LEU A O 1
ATOM 725 N N . GLU A 1 90 ? -11.156 11.492 12.32 1 96 90 GLU A N 1
ATOM 726 C CA . GLU A 1 90 ? -11.469 10.555 13.398 1 96 90 GLU A CA 1
ATOM 727 C C . GLU A 1 90 ? -10.453 10.672 14.531 1 96 90 GLU A C 1
ATOM 729 O O . GLU A 1 90 ? -10.742 10.281 15.664 1 96 90 GLU A O 1
ATOM 734 N N . TRP A 1 91 ? -9.266 11.109 14.25 1 96.69 91 TRP A N 1
ATOM 735 C CA . TRP A 1 91 ? -8.266 11.203 15.305 1 96.69 91 TRP A CA 1
ATOM 736 C C . TRP A 1 91 ? -8.391 12.516 16.062 1 96.69 91 TRP A C 1
ATOM 738 O O . TRP A 1 91 ? -8.648 13.562 15.461 1 96.69 91 TRP A O 1
ATOM 748 N N . SER A 1 92 ? -8.211 12.453 17.375 1 96.12 92 SER A N 1
ATOM 749 C CA . SER A 1 92 ? -8.109 13.688 18.141 1 96.12 92 SER A CA 1
ATOM 750 C C . SER A 1 92 ? -6.824 14.438 17.812 1 96.12 92 SER A C 1
ATOM 752 O O . SER A 1 92 ? -5.867 13.852 17.297 1 96.12 92 SER A O 1
ATOM 754 N N . TYR A 1 93 ? -6.848 15.695 18.125 1 95.06 93 TYR A N 1
ATOM 755 C CA . TYR A 1 93 ? -5.672 16.531 17.891 1 95.06 93 TYR A CA 1
ATOM 756 C C . TYR A 1 93 ? -4.453 15.953 18.609 1 95.06 93 TYR A C 1
ATOM 758 O O . TYR A 1 93 ? -3.367 15.883 18.031 1 95.06 93 TYR A O 1
ATOM 766 N N . GLU A 1 94 ? -4.641 15.516 19.781 1 96.12 94 GLU A N 1
ATOM 767 C CA . GLU A 1 94 ? -3.545 14.984 20.578 1 96.12 94 GLU A CA 1
ATOM 768 C C . GLU A 1 94 ? -3.027 13.672 20 1 96.12 94 GLU A C 1
ATOM 770 O O . GLU A 1 94 ? -1.816 13.477 19.875 1 96.12 94 GLU A O 1
ATOM 775 N N . ALA A 1 95 ? -3.943 12.758 19.672 1 97.06 95 ALA A N 1
ATOM 776 C CA . ALA A 1 95 ? -3.557 11.484 19.078 1 97.06 95 ALA A CA 1
ATOM 777 C C . ALA A 1 95 ? -2.785 11.695 17.781 1 97.06 95 ALA A C 1
ATOM 779 O O . ALA A 1 95 ? -1.769 11.039 17.547 1 97.06 95 ALA A O 1
ATOM 780 N N . LEU A 1 96 ? -3.268 12.602 16.953 1 98.25 96 LEU A N 1
ATOM 781 C CA . LEU A 1 96 ? -2.65 12.898 15.664 1 98.25 96 LEU A CA 1
ATOM 782 C C . LEU A 1 96 ? -1.24 13.453 15.859 1 98.25 96 LEU A C 1
ATOM 784 O O . LEU A 1 96 ? -0.313 13.047 15.148 1 98.25 96 LEU A O 1
ATOM 788 N N . GLY A 1 97 ? -1.066 14.383 16.766 1 97.5 97 GLY A N 1
ATOM 789 C CA . GLY A 1 97 ? 0.249 14.938 17.047 1 97.5 97 GLY A CA 1
ATOM 790 C C . GLY A 1 97 ? 1.249 13.891 17.5 1 97.5 97 GLY A C 1
ATOM 791 O O . GLY A 1 97 ? 2.373 13.844 17 1 97.5 97 GLY A O 1
ATOM 792 N N . ARG A 1 98 ? 0.829 12.992 18.375 1 97.56 98 ARG A N 1
ATOM 793 C CA . ARG A 1 98 ? 1.699 11.938 18.891 1 97.56 98 ARG A CA 1
ATOM 794 C C . ARG A 1 98 ? 2.039 10.93 17.812 1 97.56 98 ARG A C 1
ATOM 796 O O . ARG A 1 98 ? 3.178 10.461 17.719 1 97.56 98 ARG A O 1
ATOM 803 N N . GLY A 1 99 ? 1.023 10.57 17.078 1 98.19 99 GLY A N 1
ATOM 804 C CA . GLY A 1 99 ? 1.262 9.656 15.961 1 98.19 99 GLY A CA 1
ATOM 805 C C . GLY A 1 99 ? 2.242 10.211 14.938 1 98.19 99 GLY A C 1
ATOM 806 O O . GLY A 1 99 ? 3.145 9.5 14.492 1 98.19 99 GLY A O 1
ATOM 807 N N . ALA A 1 100 ? 2.051 11.445 14.586 1 98.5 100 ALA A N 1
ATOM 808 C CA . ALA A 1 100 ? 2.945 12.094 13.633 1 98.5 100 ALA A CA 1
ATOM 809 C C . ALA A 1 100 ? 4.371 12.148 14.172 1 98.5 100 ALA A C 1
ATOM 811 O O . ALA A 1 100 ? 5.332 11.906 13.43 1 98.5 100 ALA A O 1
ATOM 812 N N . ASP A 1 101 ? 4.5 12.469 15.406 1 97.88 101 ASP A N 1
ATOM 813 C CA . ASP A 1 101 ? 5.816 12.508 16.031 1 97.88 101 ASP A CA 1
ATOM 814 C C . ASP A 1 101 ? 6.508 11.148 15.953 1 97.88 101 ASP A C 1
ATOM 816 O O . ASP A 1 101 ? 7.711 11.078 15.695 1 97.88 101 ASP A O 1
ATOM 820 N N . MET A 1 102 ? 5.746 10.133 16.203 1 97.94 102 MET A N 1
ATOM 821 C CA . MET A 1 102 ? 6.305 8.781 16.125 1 97.94 102 MET A CA 1
ATOM 822 C C . MET A 1 102 ? 6.77 8.469 14.703 1 97.94 102 MET A C 1
ATOM 824 O O . MET A 1 102 ? 7.855 7.918 14.516 1 97.94 102 MET A O 1
ATOM 828 N N . VAL A 1 103 ? 5.996 8.805 13.688 1 98.5 103 VAL A N 1
ATOM 829 C CA . VAL A 1 103 ? 6.359 8.555 12.297 1 98.5 103 VAL A CA 1
ATOM 830 C C . VAL A 1 103 ? 7.633 9.32 11.953 1 98.5 103 VAL A C 1
ATOM 832 O O . VAL A 1 103 ? 8.531 8.781 11.297 1 98.5 103 VAL A O 1
ATOM 835 N N . LEU A 1 104 ? 7.695 10.562 12.422 1 98.31 104 LEU A N 1
ATOM 836 C CA . LEU A 1 104 ? 8.898 11.352 12.188 1 98.31 104 LEU A CA 1
ATOM 837 C C . LEU A 1 104 ? 10.117 10.703 12.836 1 98.31 104 LEU A C 1
ATOM 839 O O . LEU A 1 104 ? 11.188 10.641 12.234 1 98.31 104 LEU A O 1
ATOM 843 N N . SER A 1 105 ? 9.938 10.234 14.039 1 97.69 105 SER A N 1
ATOM 844 C CA . SER A 1 105 ? 11.023 9.578 14.758 1 97.69 105 SER A CA 1
ATOM 845 C C . SER A 1 105 ? 11.477 8.312 14.047 1 97.69 105 SER A C 1
ATOM 847 O O . SER A 1 105 ? 12.68 8.117 13.828 1 97.69 105 SER A O 1
ATOM 849 N N . LEU A 1 106 ? 10.516 7.484 13.641 1 97.44 106 LEU A N 1
ATOM 850 C CA . LEU A 1 106 ? 10.828 6.262 12.914 1 97.44 106 LEU A CA 1
ATOM 851 C C . LEU A 1 106 ? 11.57 6.57 11.617 1 97.44 106 LEU A C 1
ATOM 853 O O . LEU A 1 106 ? 12.422 5.797 11.188 1 97.44 106 LEU A O 1
ATOM 857 N N . SER A 1 107 ? 11.258 7.699 11.062 1 97.38 107 SER A N 1
ATOM 858 C CA . SER A 1 107 ? 11.766 8.062 9.742 1 97.38 107 SER A CA 1
ATOM 859 C C . SER A 1 107 ? 13.07 8.836 9.844 1 97.38 107 SER A C 1
ATOM 861 O O . SER A 1 107 ? 13.656 9.219 8.82 1 97.38 107 SER A O 1
ATOM 863 N N . GLY A 1 108 ? 13.531 9.094 11.047 1 95.69 108 GLY A N 1
ATOM 864 C CA . GLY A 1 108 ? 14.734 9.891 11.25 1 95.69 108 GLY A CA 1
ATOM 865 C C . GLY A 1 108 ? 14.578 11.336 10.82 1 95.69 108 GLY A C 1
ATOM 866 O O . GLY A 1 108 ? 15.531 11.961 10.352 1 95.69 108 GLY A O 1
ATOM 867 N N . MET A 1 109 ? 13.406 11.805 10.836 1 95.44 109 MET A N 1
ATOM 868 C CA . MET A 1 109 ? 13.125 13.148 10.328 1 95.44 109 MET A CA 1
ATOM 869 C C . MET A 1 109 ? 12.773 14.094 11.469 1 95.44 109 MET A C 1
ATOM 871 O O . MET A 1 109 ? 12.227 15.18 11.234 1 95.44 109 MET A O 1
ATOM 875 N N . ARG A 1 110 ? 13.062 13.734 12.586 1 90.25 110 ARG A N 1
ATOM 876 C CA . ARG A 1 110 ? 12.812 14.641 13.703 1 90.25 110 ARG A CA 1
ATOM 877 C C . ARG A 1 110 ? 13.789 15.805 13.695 1 90.25 110 ARG A C 1
ATOM 879 O O . ARG A 1 110 ? 14.977 15.625 13.406 1 90.25 110 ARG A O 1
ATOM 886 N N . LEU A 1 111 ? 13.172 16.984 13.672 1 73.5 111 LEU A N 1
ATOM 887 C CA . LEU A 1 111 ? 14.055 18.125 13.797 1 73.5 111 LEU A CA 1
ATOM 888 C C . LEU A 1 111 ? 14.805 18.094 15.125 1 73.5 111 LEU A C 1
ATOM 890 O O . LEU A 1 111 ? 14.266 17.641 16.141 1 73.5 111 LEU A O 1
ATOM 894 N N . PRO A 1 112 ? 16.156 18.172 14.969 1 56.62 112 PRO A N 1
ATOM 895 C CA . PRO A 1 112 ? 16.891 18.25 16.234 1 56.62 112 PRO A CA 1
ATOM 896 C C . PRO A 1 112 ? 16.219 19.172 17.25 1 56.62 112 PRO A C 1
ATOM 898 O O . PRO A 1 112 ? 15.641 20.188 16.875 1 56.62 112 PRO A O 1
ATOM 901 N N . ALA A 1 113 ? 15.508 18.688 18.203 1 49.25 113 ALA A N 1
ATOM 902 C CA . ALA A 1 113 ? 15.07 19.578 19.266 1 49.25 113 ALA A CA 1
ATOM 903 C C . ALA A 1 113 ? 15.938 20.844 19.328 1 49.25 113 ALA A C 1
ATOM 905 O O . ALA A 1 113 ? 17.141 20.781 19.062 1 49.25 113 ALA A O 1
ATOM 906 N N . SER A 1 114 ? 15.43 22.016 19.031 1 42.91 114 SER A N 1
ATOM 907 C CA . SER A 1 114 ? 16.281 23.078 19.531 1 42.91 114 SER A CA 1
ATOM 908 C C . SER A 1 114 ? 17.031 22.641 20.797 1 42.91 114 SER A C 1
ATOM 910 O O . SER A 1 114 ? 16.438 22.094 21.719 1 42.91 114 SER A O 1
ATOM 912 N N . GLN A 1 115 ? 18.219 22.219 20.75 1 39.69 115 GLN A N 1
ATOM 913 C CA . GLN A 1 115 ? 19.031 22.25 21.953 1 39.69 115 GLN A CA 1
ATOM 914 C C . GLN A 1 115 ? 18.547 23.312 22.938 1 39.69 115 GLN A C 1
ATOM 916 O O . GLN A 1 115 ? 18.703 24.516 22.688 1 39.69 115 GLN A O 1
ATOM 921 N N . GLU A 1 116 ? 17.297 23.422 23.375 1 38.72 116 GLU A N 1
ATOM 922 C CA . GLU A 1 116 ? 17.281 24.25 24.578 1 38.72 116 GLU A CA 1
ATOM 923 C C . GLU A 1 116 ? 18.641 24.234 25.281 1 38.72 116 GLU A C 1
ATOM 925 O O . GLU A 1 116 ? 19.203 23.172 25.516 1 38.72 116 GLU A O 1
ATOM 930 N N . ASP A 1 117 ? 19.438 25.172 24.797 1 38.81 117 ASP A N 1
ATOM 931 C CA . ASP A 1 117 ? 20.641 25.516 25.547 1 38.81 117 ASP A CA 1
ATOM 932 C C . ASP A 1 117 ? 20.469 25.188 27.031 1 38.81 117 ASP A C 1
ATOM 934 O O . ASP A 1 117 ? 19.656 25.797 27.719 1 38.81 117 ASP A O 1
ATOM 938 N N . ASP A 1 118 ? 20.312 23.984 27.344 1 38.94 118 ASP A N 1
ATOM 939 C CA . ASP A 1 118 ? 20.625 23.734 28.75 1 38.94 118 ASP A CA 1
ATOM 940 C C . ASP A 1 118 ? 21.688 24.719 29.25 1 38.94 118 ASP A C 1
ATOM 942 O O . ASP A 1 118 ? 22.844 24.344 29.422 1 38.94 118 ASP A O 1
ATOM 946 N N . SER A 1 119 ? 21.922 25.812 28.438 1 37.47 119 SER A N 1
ATOM 947 C CA . SER A 1 119 ? 22.703 26.797 29.188 1 37.47 119 SER A CA 1
ATOM 948 C C . SER A 1 119 ? 22.078 27.078 30.547 1 37.47 119 SER A C 1
ATOM 950 O O . SER A 1 119 ? 21.094 27.797 30.641 1 37.47 119 SER A O 1
ATOM 952 N N . GLY A 1 120 ? 21.438 26.078 31.156 1 34.78 120 GLY A N 1
ATOM 953 C CA . GLY A 1 120 ? 21.375 26.25 32.594 1 34.78 120 GLY A CA 1
ATOM 954 C C . GLY A 1 120 ? 22.484 27.125 33.156 1 34.78 120 GLY A C 1
ATOM 955 O O . GLY A 1 120 ? 23.656 26.922 32.844 1 34.78 120 GLY A O 1
ATOM 956 N N . SER A 1 121 ? 22.188 28.438 33.156 1 36.34 121 SER A N 1
ATOM 957 C CA . SER A 1 121 ? 22.969 29.375 33.969 1 36.34 121 SER A CA 1
ATOM 958 C C . SER A 1 121 ? 23.516 28.688 35.219 1 36.34 121 SER A C 1
ATOM 960 O O . SER A 1 121 ? 22.766 28.375 36.125 1 36.34 121 SER A O 1
ATOM 962 N N . GLU A 1 122 ? 24.188 27.547 35.031 1 37.91 122 GLU A N 1
ATOM 963 C CA . GLU A 1 122 ? 25.016 27.234 36.188 1 37.91 122 GLU A CA 1
ATOM 964 C C . GLU A 1 122 ? 25.594 28.5 36.812 1 37.91 122 GLU A C 1
ATOM 966 O O . GLU A 1 122 ? 26.422 29.188 36.188 1 37.91 122 GLU A O 1
ATOM 971 N N . LYS A 1 123 ? 24.641 29.375 37.344 1 36.94 123 LYS A N 1
ATOM 972 C CA . LYS A 1 123 ? 25.078 30.359 38.312 1 36.94 123 LYS A CA 1
ATOM 973 C C . LYS A 1 123 ? 26.203 29.812 39.188 1 36.94 123 LYS A C 1
ATOM 975 O O . LYS A 1 123 ? 26 28.875 39.969 1 36.94 123 LYS A O 1
ATOM 980 N N . ASP A 1 124 ? 27.344 29.594 38.625 1 38.53 124 ASP A N 1
ATOM 981 C CA . ASP A 1 124 ? 28.562 29.5 39.406 1 38.53 124 ASP A CA 1
ATOM 982 C C . ASP A 1 124 ? 28.516 30.469 40.594 1 38.53 124 ASP A C 1
ATOM 984 O O . ASP A 1 124 ? 28.688 31.688 40.406 1 38.53 124 ASP A O 1
ATOM 988 N N . THR A 1 125 ? 27.406 30.438 41.375 1 38.31 125 THR A N 1
ATOM 989 C CA . THR A 1 125 ? 27.438 31.078 42.688 1 38.31 125 THR A CA 1
ATOM 990 C C . THR A 1 125 ? 28.781 30.844 43.375 1 38.31 125 THR A C 1
ATOM 992 O O . THR A 1 125 ? 29.016 29.766 43.938 1 38.31 125 THR A O 1
ATOM 995 N N . THR A 1 126 ? 29.812 31.031 42.594 1 38.31 126 THR A N 1
ATOM 996 C CA . THR A 1 126 ? 31.109 31.172 43.25 1 38.31 126 THR A CA 1
ATOM 997 C C . THR A 1 126 ? 31.016 32.094 44.469 1 38.31 126 THR A C 1
ATOM 999 O O . THR A 1 126 ? 30.75 33.281 44.312 1 38.31 126 THR A O 1
ATOM 1002 N N . THR A 1 127 ? 30.312 31.594 45.5 1 39 127 THR A N 1
ATOM 1003 C CA . THR A 1 127 ? 30.406 32.219 46.812 1 39 127 THR A CA 1
ATOM 1004 C C . THR A 1 127 ? 31.859 32.625 47.094 1 39 127 THR A C 1
ATOM 1006 O O . THR A 1 127 ? 32.781 31.797 47 1 39 127 THR A O 1
ATOM 1009 N N . PRO A 1 128 ? 32.156 33.906 46.812 1 43.47 128 PRO A N 1
ATOM 1010 C CA . PRO A 1 128 ? 33.469 34.344 47.219 1 43.47 128 PRO A CA 1
ATOM 1011 C C . PRO A 1 128 ? 33.906 33.812 48.562 1 43.47 128 PRO A C 1
ATOM 1013 O O . PRO A 1 128 ? 33.125 33.875 49.531 1 43.47 128 PRO A O 1
ATOM 1016 N N . GLU A 1 129 ? 34.281 32.531 48.625 1 39 129 GLU A N 1
ATOM 1017 C CA . GLU A 1 129 ? 34.844 32.188 49.906 1 39 129 GLU A CA 1
ATOM 1018 C C . GLU A 1 129 ? 35.719 33.312 50.469 1 39 129 GLU A C 1
ATOM 1020 O O . GLU A 1 129 ? 36.594 33.812 49.781 1 39 129 GLU A O 1
ATOM 1025 N N . LYS A 1 130 ? 35.094 34.094 51.281 1 41.81 130 LYS A N 1
ATOM 1026 C CA . LYS A 1 130 ? 35.875 35 52.125 1 41.81 130 LYS A CA 1
ATOM 1027 C C . LYS A 1 130 ? 37.156 34.312 52.625 1 41.81 130 LYS A C 1
ATOM 1029 O O . LYS A 1 130 ? 37.094 33.25 53.281 1 41.81 130 LYS A O 1
ATOM 1034 N N . SER A 1 131 ? 38.156 34.312 51.781 1 30.56 131 SER A N 1
ATOM 1035 C CA . SER A 1 131 ? 39.375 34.156 52.562 1 30.56 131 SER A CA 1
ATOM 1036 C C . SER A 1 131 ? 39.531 35.281 53.594 1 30.56 131 SER A C 1
ATOM 1038 O O . SER A 1 131 ? 39.094 36.406 53.344 1 30.56 131 SER A O 1
ATOM 1040 N N . MET B 1 1 ? 9.906 -6.969 4.512 1 57.12 1 MET B N 1
ATOM 1041 C CA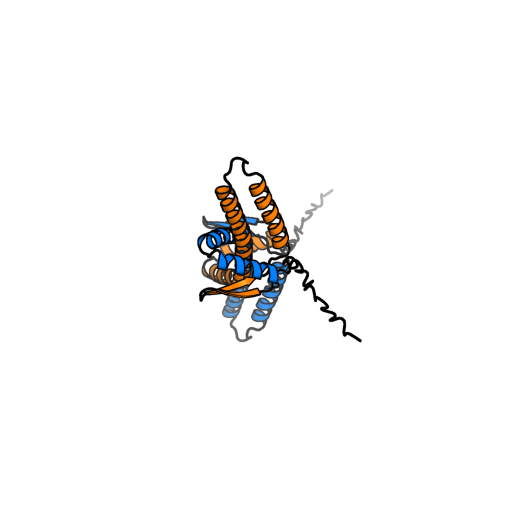 . MET B 1 1 ? 9.469 -5.598 4.754 1 57.12 1 MET B CA 1
ATOM 1042 C C . MET B 1 1 ? 10.625 -4.738 5.254 1 57.12 1 MET B C 1
ATOM 1044 O O . MET B 1 1 ? 11.438 -5.195 6.059 1 57.12 1 MET B O 1
ATOM 1048 N N . PHE B 1 2 ? 11.078 -3.793 4.422 1 80.75 2 PHE B N 1
ATOM 1049 C CA . PHE B 1 2 ? 12.32 -3.105 4.742 1 80.75 2 PHE B CA 1
ATOM 1050 C C . PHE B 1 2 ? 12.055 -1.847 5.559 1 80.75 2 PHE B C 1
ATOM 1052 O O . PHE B 1 2 ? 12.984 -1.19 6.023 1 80.75 2 PHE B O 1
ATOM 1059 N N . LEU B 1 3 ? 10.781 -1.672 5.934 1 91.56 3 LEU B N 1
ATOM 1060 C CA . LEU B 1 3 ? 10.5 -0.443 6.668 1 91.56 3 LEU B CA 1
ATOM 1061 C C . LEU B 1 3 ? 10.344 -0.727 8.156 1 91.56 3 LEU B C 1
ATOM 1063 O O . LEU B 1 3 ? 9.688 -1.697 8.539 1 91.56 3 LEU B O 1
ATOM 1067 N N . ASN B 1 4 ? 10.977 0.127 8.984 1 95.12 4 ASN B N 1
ATOM 1068 C CA . ASN B 1 4 ? 10.805 0.016 10.422 1 95.12 4 ASN B CA 1
ATOM 1069 C C . ASN B 1 4 ? 9.367 0.332 10.844 1 95.12 4 ASN B C 1
ATOM 1071 O O . ASN B 1 4 ? 8.742 1.236 10.297 1 95.12 4 ASN B O 1
ATOM 1075 N N . THR B 1 5 ? 8.883 -0.503 11.781 1 96.25 5 THR B N 1
ATOM 1076 C CA . THR B 1 5 ? 7.547 -0.266 12.32 1 96.25 5 THR B CA 1
ATOM 1077 C C . THR B 1 5 ? 7.574 -0.241 13.844 1 96.25 5 THR B C 1
ATOM 1079 O O . THR B 1 5 ? 8.539 -0.697 14.461 1 96.25 5 THR B O 1
ATOM 1082 N N . ASP B 1 6 ? 6.648 0.413 14.461 1 97.38 6 ASP B N 1
ATOM 1083 C CA . ASP B 1 6 ? 6.426 0.384 15.898 1 97.38 6 ASP B CA 1
ATOM 1084 C C . ASP B 1 6 ? 4.938 0.484 16.234 1 97.38 6 ASP B C 1
ATOM 1086 O O . ASP B 1 6 ? 4.137 0.908 15.391 1 97.38 6 ASP B O 1
ATOM 1090 N N . THR B 1 7 ? 4.582 0.028 17.422 1 97.94 7 THR B N 1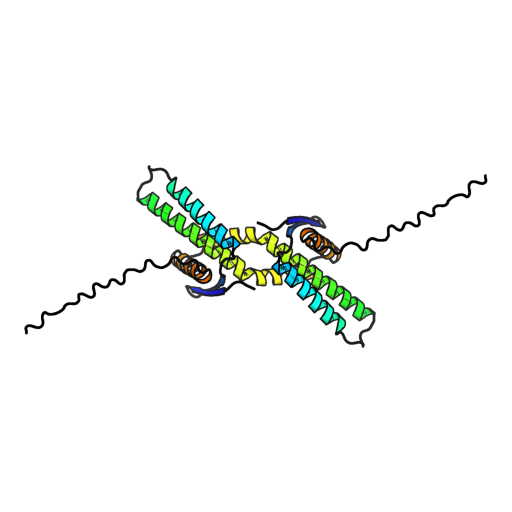
ATOM 1091 C CA . THR B 1 7 ? 3.188 0.051 17.844 1 97.94 7 THR B CA 1
ATOM 1092 C C . THR B 1 7 ? 2.855 1.369 18.547 1 97.94 7 THR B C 1
ATOM 1094 O O . THR B 1 7 ? 3.59 1.814 19.422 1 97.94 7 THR B O 1
ATOM 1097 N N . PHE B 1 8 ? 1.831 2.047 18.109 1 98 8 PHE B N 1
ATOM 1098 C CA . PHE B 1 8 ? 1.31 3.281 18.688 1 98 8 PHE B CA 1
ATOM 1099 C C . PHE B 1 8 ? 0.101 2.998 19.578 1 98 8 PHE B C 1
ATOM 1101 O O . PHE B 1 8 ? -0.933 2.531 19.094 1 98 8 PHE B O 1
ATOM 1108 N N . ASN B 1 9 ? 0.255 3.252 20.828 1 96.5 9 ASN B N 1
ATOM 1109 C CA . ASN B 1 9 ? -0.817 3.066 21.797 1 96.5 9 ASN B CA 1
ATOM 1110 C C . ASN B 1 9 ? -1.413 4.402 22.234 1 96.5 9 ASN B C 1
ATOM 1112 O O . ASN B 1 9 ? -0.691 5.285 22.703 1 96.5 9 ASN B O 1
ATOM 1116 N N . TYR B 1 10 ? -2.721 4.461 21.984 1 94.19 10 TYR B N 1
ATOM 1117 C CA . TYR B 1 10 ? -3.391 5.688 22.406 1 94.19 10 TYR B CA 1
ATOM 1118 C C . TYR B 1 10 ? -4.855 5.426 22.734 1 94.19 10 TYR B C 1
ATOM 1120 O O . TYR B 1 10 ? -5.59 4.859 21.922 1 94.19 10 TYR B O 1
ATOM 1128 N N . GLY B 1 11 ? -5.387 5.918 23.922 1 91.69 11 GLY B N 1
ATOM 1129 C CA . GLY B 1 11 ? -6.785 5.812 24.312 1 91.69 11 GLY B CA 1
ATOM 1130 C C . GLY B 1 11 ? -7.301 4.383 24.312 1 91.69 11 GLY B C 1
ATOM 1131 O O . GLY B 1 11 ? -8.414 4.125 23.844 1 91.69 11 GLY B O 1
ATOM 1132 N N . GLY B 1 12 ? -6.527 3.4 24.547 1 91.56 12 GLY B N 1
ATOM 1133 C CA . GLY B 1 12 ? -6.934 2.004 24.578 1 91.56 12 GLY B CA 1
ATOM 1134 C C . GLY B 1 12 ? -6.828 1.319 23.234 1 91.56 12 GLY B C 1
ATOM 1135 O O . GLY B 1 12 ? -7.227 0.162 23.094 1 91.56 12 GLY B O 1
ATOM 1136 N N . HIS B 1 13 ? -6.371 2.119 22.219 1 92.44 13 HIS B N 1
ATOM 1137 C CA . HIS B 1 13 ? -6.176 1.54 20.891 1 92.44 13 HIS B CA 1
ATOM 1138 C C . HIS B 1 13 ? -4.695 1.316 20.609 1 92.44 13 HIS B C 1
ATOM 1140 O O . HIS B 1 13 ? -3.846 2.088 21.062 1 92.44 13 HIS B O 1
ATOM 1146 N N . SER B 1 14 ? -4.449 0.214 19.828 1 96 14 SER B N 1
ATOM 1147 C CA . SER B 1 14 ? -3.096 -0.088 19.375 1 96 14 SER B CA 1
ATOM 1148 C C . SER B 1 14 ? -3.041 -0.217 17.844 1 96 14 SER B C 1
ATOM 1150 O O . SER B 1 14 ? -3.818 -0.967 17.25 1 96 14 SER B O 1
ATOM 1152 N N . ILE B 1 15 ? -2.125 0.58 17.312 1 95.88 15 ILE B N 1
ATOM 1153 C CA . ILE B 1 15 ? -1.961 0.497 15.859 1 95.88 15 ILE B CA 1
ATOM 1154 C C . ILE B 1 15 ? -0.475 0.448 15.508 1 95.88 15 ILE B C 1
ATOM 1156 O O . ILE B 1 15 ? 0.366 0.909 16.281 1 95.88 15 ILE B O 1
ATOM 1160 N N . VAL B 1 16 ? -0.155 -0.173 14.406 1 97.25 16 VAL B N 1
ATOM 1161 C CA . VAL B 1 16 ? 1.229 -0.229 13.953 1 97.25 16 VAL B CA 1
ATOM 1162 C C . VAL B 1 16 ? 1.495 0.9 12.961 1 97.25 16 VAL B C 1
ATOM 1164 O O . VAL B 1 16 ? 0.731 1.092 12.008 1 97.25 16 VAL B O 1
ATOM 1167 N N . LEU B 1 17 ? 2.504 1.674 13.203 1 98.12 17 LEU B N 1
ATOM 1168 C CA . LEU B 1 17 ? 2.949 2.729 12.305 1 98.12 17 LEU B CA 1
ATOM 1169 C C . LEU B 1 17 ? 4.301 2.381 11.688 1 98.12 17 LEU B C 1
ATOM 1171 O O . LEU B 1 17 ? 5.129 1.729 12.328 1 98.12 17 LEU B O 1
ATOM 1175 N N . SER B 1 18 ? 4.465 2.799 10.469 1 98.19 18 SER B N 1
ATOM 1176 C CA . SER B 1 18 ? 5.707 2.555 9.742 1 98.19 18 SER B CA 1
ATOM 1177 C C . SER B 1 18 ? 6.461 3.855 9.484 1 98.19 18 SER B C 1
ATOM 1179 O O . SER B 1 18 ? 5.855 4.926 9.414 1 98.19 18 SER B O 1
ATOM 1181 N N . GLU B 1 19 ? 7.82 3.676 9.328 1 98.12 19 GLU B N 1
ATOM 1182 C CA . GLU B 1 19 ? 8.57 4.809 8.797 1 98.12 19 GLU B CA 1
ATOM 1183 C C . GLU B 1 19 ? 8.156 5.113 7.355 1 98.12 19 GLU B C 1
ATOM 1185 O O . GLU B 1 19 ? 7.562 4.27 6.684 1 98.12 19 GLU B O 1
ATOM 1190 N N . LEU B 1 20 ? 8.383 6.309 6.902 1 96.56 20 LEU B N 1
ATOM 1191 C CA . LEU B 1 20 ? 8.148 6.672 5.508 1 96.56 20 LEU B CA 1
ATOM 1192 C C . LEU B 1 20 ? 9.234 6.086 4.609 1 96.56 20 LEU B C 1
ATOM 1194 O O . LEU B 1 20 ? 10.391 5.961 5.023 1 96.56 20 LEU B O 1
ATOM 1198 N N . SER B 1 21 ? 8.836 5.691 3.428 1 91.38 21 SER B N 1
ATOM 1199 C CA . SER B 1 21 ? 9.82 5.328 2.414 1 91.38 21 SER B CA 1
ATOM 1200 C C . SER B 1 21 ? 10.602 6.547 1.935 1 91.38 21 SER B C 1
ATOM 1202 O O . SER B 1 21 ? 10.219 7.684 2.213 1 91.38 21 SER B O 1
ATOM 1204 N N . ALA B 1 22 ? 11.711 6.305 1.149 1 91.81 22 ALA B N 1
ATOM 1205 C CA . ALA B 1 22 ? 12.531 7.395 0.626 1 91.81 22 ALA B CA 1
ATOM 1206 C C . ALA B 1 22 ? 11.695 8.359 -0.208 1 91.81 22 ALA B C 1
ATOM 1208 O O . ALA B 1 22 ? 11.758 9.578 -0.014 1 91.81 22 ALA B O 1
ATOM 1209 N N . LEU B 1 23 ? 10.859 7.863 -1.036 1 89.94 23 LEU B N 1
ATOM 1210 C CA . LEU B 1 23 ? 10.031 8.703 -1.893 1 89.94 23 LEU B CA 1
ATOM 1211 C C . LEU B 1 23 ? 8.961 9.422 -1.078 1 89.94 23 LEU B C 1
ATOM 1213 O O . LEU B 1 23 ? 8.664 10.594 -1.326 1 89.94 23 LEU B O 1
ATOM 1217 N N . GLN B 1 24 ? 8.406 8.734 -0.115 1 93.62 24 GLN B N 1
ATOM 1218 C CA . GLN B 1 24 ? 7.391 9.359 0.727 1 93.62 24 GLN B CA 1
ATOM 1219 C C . GLN B 1 24 ? 7.977 10.523 1.526 1 93.62 24 GLN B C 1
ATOM 1221 O O . GLN B 1 24 ? 7.293 11.516 1.783 1 93.62 24 GLN B O 1
ATOM 1226 N N . ARG B 1 25 ? 9.289 10.414 1.9 1 97 25 ARG B N 1
ATOM 1227 C CA . ARG B 1 25 ? 9.945 11.508 2.611 1 97 25 ARG B CA 1
ATOM 1228 C C . ARG B 1 25 ? 10.023 12.758 1.743 1 97 25 ARG B C 1
ATOM 1230 O O . ARG B 1 25 ? 9.742 13.867 2.209 1 97 25 ARG B O 1
ATOM 1237 N N . VAL B 1 26 ? 10.328 12.547 0.544 1 96.19 26 VAL B N 1
ATOM 1238 C CA . VAL B 1 26 ? 10.391 13.648 -0.405 1 96.19 26 VAL B CA 1
ATOM 1239 C C . VAL B 1 26 ? 9 14.25 -0.583 1 96.19 26 VAL B C 1
ATOM 1241 O O . VAL B 1 26 ? 8.828 15.477 -0.526 1 96.19 26 VAL B O 1
ATOM 1244 N N . ASP B 1 27 ? 8.039 13.43 -0.751 1 95.88 27 ASP B N 1
ATOM 1245 C CA . ASP B 1 27 ? 6.664 13.875 -0.931 1 95.88 27 ASP B CA 1
ATOM 1246 C C . ASP B 1 27 ? 6.172 14.648 0.294 1 95.88 27 ASP B C 1
ATOM 1248 O O . ASP B 1 27 ? 5.402 15.602 0.167 1 95.88 27 ASP B O 1
ATOM 1252 N N . TYR B 1 28 ? 6.566 14.188 1.413 1 97.69 28 TYR B N 1
ATOM 1253 C CA . TYR B 1 28 ? 6.184 14.852 2.656 1 97.69 28 TYR B CA 1
ATOM 1254 C C . TYR B 1 28 ? 6.707 16.281 2.695 1 97.69 28 TYR B C 1
ATOM 1256 O O . TYR B 1 28 ? 5.965 17.219 3.02 1 97.69 28 TYR B O 1
ATOM 1264 N N . LEU B 1 29 ? 7.969 16.438 2.367 1 97.69 29 LEU B N 1
ATOM 1265 C CA . LEU B 1 29 ? 8.578 17.766 2.363 1 97.69 29 LEU B CA 1
ATOM 1266 C C . LEU B 1 29 ? 7.871 18.672 1.371 1 97.69 29 LEU B C 1
ATOM 1268 O O . LEU B 1 29 ? 7.621 19.844 1.67 1 97.69 29 LEU B O 1
ATOM 1272 N N . LYS B 1 30 ? 7.555 18.109 0.176 1 97.81 30 LYS B N 1
ATOM 1273 C CA . LYS B 1 30 ? 6.816 18.891 -0.814 1 97.81 30 LYS B CA 1
ATOM 1274 C C . LYS B 1 30 ? 5.438 19.281 -0.288 1 97.81 30 LYS B C 1
ATOM 1276 O O . LYS B 1 30 ? 4.961 20.391 -0.541 1 97.81 30 LYS B O 1
ATOM 1281 N N . PHE B 1 31 ? 4.812 18.406 0.412 1 98 31 PHE B N 1
ATOM 1282 C CA . PHE B 1 31 ? 3.488 18.656 0.972 1 98 31 PHE B CA 1
ATOM 1283 C C . PHE B 1 31 ? 3.537 19.766 2.012 1 98 31 PHE B C 1
ATOM 1285 O O . PHE B 1 31 ? 2.682 20.656 2.018 1 98 31 PHE B O 1
ATOM 1292 N N . ILE B 1 32 ? 4.531 19.719 2.893 1 97.94 32 ILE B N 1
ATOM 1293 C CA . ILE B 1 32 ? 4.715 20.766 3.889 1 97.94 32 ILE B CA 1
ATOM 1294 C C . ILE B 1 32 ? 4.891 22.109 3.193 1 97.94 32 ILE B C 1
ATOM 1296 O O . ILE B 1 32 ? 4.273 23.109 3.586 1 97.94 32 ILE B O 1
ATOM 1300 N N . GLN B 1 33 ? 5.754 22.109 2.201 1 97.88 33 GLN B N 1
ATOM 1301 C CA . GLN B 1 33 ? 6.012 23.328 1.46 1 97.88 33 GLN B CA 1
ATOM 1302 C C . GLN B 1 33 ? 4.727 23.891 0.856 1 97.88 33 GLN B C 1
ATOM 1304 O O . GLN B 1 33 ? 4.469 25.094 0.939 1 97.88 33 GLN B O 1
ATOM 1309 N N . GLN B 1 34 ? 3.986 23.062 0.282 1 98.12 34 GLN B N 1
ATOM 1310 C CA . GLN B 1 34 ? 2.734 23.469 -0.343 1 98.12 34 GLN B CA 1
ATOM 1311 C C . GLN B 1 34 ? 1.758 24.016 0.693 1 98.12 34 GLN B C 1
ATOM 1313 O O . GLN B 1 34 ? 1.135 25.062 0.477 1 98.12 34 GLN B O 1
ATOM 1318 N N . ARG B 1 35 ? 1.555 23.359 1.798 1 97.69 35 ARG B N 1
ATOM 1319 C CA . ARG B 1 35 ? 0.622 23.781 2.836 1 97.69 35 ARG B CA 1
ATOM 1320 C C . ARG B 1 35 ? 1.063 25.094 3.459 1 97.69 35 ARG B C 1
ATOM 1322 O O . ARG B 1 35 ? 0.231 25.953 3.783 1 97.69 35 ARG B O 1
ATOM 1329 N N . THR B 1 36 ? 2.395 25.188 3.592 1 97.44 36 THR B N 1
ATOM 1330 C CA . THR B 1 36 ? 2.938 26.422 4.141 1 97.44 36 THR B CA 1
ATOM 1331 C C . THR B 1 36 ? 2.715 27.594 3.174 1 97.44 36 THR B C 1
ATOM 1333 O O . THR B 1 36 ? 2.346 28.688 3.592 1 97.44 36 THR B O 1
ATOM 1336 N N . ALA B 1 37 ? 2.961 27.312 1.938 1 97.06 37 ALA B N 1
ATOM 1337 C CA . ALA B 1 37 ? 2.727 28.344 0.924 1 97.06 37 ALA B CA 1
ATOM 1338 C C . ALA B 1 37 ? 1.263 28.766 0.907 1 97.06 37 ALA B C 1
ATOM 1340 O O . ALA B 1 37 ? 0.959 29.953 0.768 1 97.06 37 ALA B O 1
ATOM 1341 N N . ASP B 1 38 ? 0.33 27.859 1.003 1 96.69 38 ASP B N 1
ATOM 1342 C CA . ASP B 1 38 ? -1.101 28.156 1.046 1 96.69 38 ASP B CA 1
ATOM 1343 C C . ASP B 1 38 ? -1.448 29.031 2.248 1 96.69 38 ASP B C 1
ATOM 1345 O O . ASP B 1 38 ? -2.262 29.953 2.137 1 96.69 38 ASP B O 1
ATOM 1349 N N . TYR B 1 39 ? -0.907 28.672 3.383 1 96.19 39 TYR B N 1
ATOM 1350 C CA . TYR B 1 39 ? -1.138 29.453 4.598 1 96.19 39 TYR B CA 1
ATOM 1351 C C . TYR B 1 39 ? -0.632 30.875 4.434 1 96.19 39 TYR B C 1
ATOM 1353 O O . TYR B 1 39 ? -1.317 31.828 4.812 1 96.19 39 TYR B O 1
ATOM 1361 N N . ASP B 1 40 ? 0.538 31.016 3.836 1 95.38 40 ASP B N 1
ATOM 1362 C CA . ASP B 1 40 ? 1.165 32.312 3.672 1 95.38 40 ASP B CA 1
ATOM 1363 C C . ASP B 1 40 ? 0.403 33.188 2.658 1 95.38 40 ASP B C 1
ATOM 1365 O O . ASP B 1 40 ? 0.475 34.406 2.693 1 95.38 40 ASP B O 1
ATOM 1369 N N . ALA B 1 41 ? -0.277 32.562 1.809 1 94.75 41 ALA B N 1
ATOM 1370 C CA . ALA B 1 41 ? -0.989 33.25 0.739 1 94.75 41 ALA B CA 1
ATOM 1371 C C . ALA B 1 41 ? -2.365 33.719 1.208 1 94.75 41 ALA B C 1
ATOM 1373 O O . ALA B 1 41 ? -3.088 34.375 0.468 1 94.75 41 ALA B O 1
ATOM 1374 N N . GLN B 1 42 ? -2.768 33.438 2.43 1 92.88 42 GLN B N 1
ATOM 1375 C CA . GLN B 1 42 ? -4.074 33.812 2.943 1 92.88 42 GLN B CA 1
ATOM 1376 C C . GLN B 1 42 ? -4.227 35.344 2.955 1 92.88 42 GLN B C 1
ATOM 1378 O O . GLN B 1 42 ? -3.252 36.062 3.148 1 92.88 42 GLN B O 1
ATOM 1383 N N . PRO B 1 43 ? -5.43 35.781 2.773 1 92.56 43 PRO B N 1
ATOM 1384 C CA . PRO B 1 43 ? -5.672 37.219 2.74 1 92.56 43 PRO B CA 1
ATOM 1385 C C . PRO B 1 43 ? -5.23 37.906 4.027 1 92.56 43 PRO B C 1
ATOM 1387 O O . PRO B 1 43 ? -5.379 37.375 5.117 1 92.56 43 PRO B O 1
ATOM 1390 N N . GLU B 1 44 ? -4.828 39.125 3.912 1 90.94 44 GLU B N 1
ATOM 1391 C CA . GLU B 1 44 ? -4.395 39.938 5.059 1 90.94 44 GLU B CA 1
ATOM 1392 C C . GLU B 1 44 ? -5.59 40.406 5.871 1 90.94 44 GLU B C 1
ATOM 1394 O O . GLU B 1 44 ? -5.434 40.844 7.016 1 90.94 44 GLU B O 1
ATOM 1399 N N . THR B 1 45 ? -6.699 40.281 5.355 1 94 45 THR B N 1
ATOM 1400 C CA . THR B 1 45 ? -7.906 40.812 6 1 94 45 THR B CA 1
ATOM 1401 C C . THR B 1 45 ? -8.414 39.844 7.059 1 94 45 THR B C 1
ATOM 1403 O O . THR B 1 45 ? -9.352 40.125 7.797 1 94 45 THR B O 1
ATOM 1406 N N . LEU B 1 46 ? -7.793 38.719 7.195 1 92.69 46 LEU B N 1
ATOM 1407 C CA . LEU B 1 46 ? -8.227 37.75 8.188 1 92.69 46 LEU B CA 1
ATOM 1408 C C . LEU B 1 46 ? -7.969 38.25 9.602 1 92.69 46 LEU B C 1
ATOM 1410 O O . LEU B 1 46 ? -6.934 38.875 9.867 1 92.69 46 LEU B O 1
ATOM 1414 N N . THR B 1 47 ? -8.984 38.031 10.445 1 95.44 47 THR B N 1
ATOM 1415 C CA . THR B 1 47 ? -8.789 38.344 11.859 1 95.44 47 THR B CA 1
ATOM 1416 C C . THR B 1 47 ? -7.734 37.438 12.469 1 95.44 47 THR B C 1
ATOM 1418 O O . THR B 1 47 ? -7.379 36.406 11.883 1 95.44 47 THR B O 1
ATOM 1421 N N . GLU B 1 48 ? -7.184 37.781 13.625 1 92.94 48 GLU B N 1
ATOM 1422 C CA . GLU B 1 48 ? -6.203 36.938 14.328 1 92.94 48 GLU B C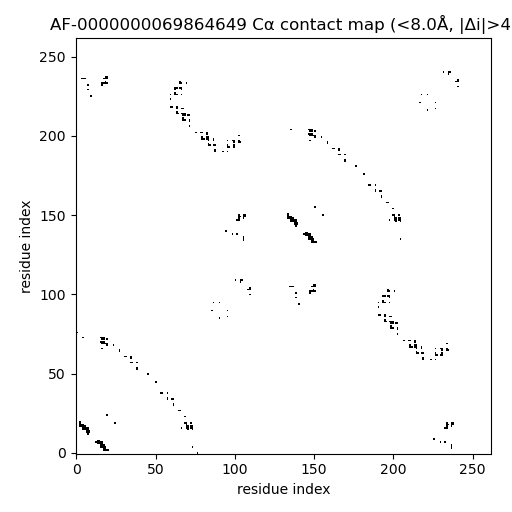A 1
ATOM 1423 C C . GLU B 1 48 ? -6.773 35.562 14.656 1 92.94 48 GLU B C 1
ATOM 1425 O O . GLU B 1 48 ? -6.078 34.562 14.547 1 92.94 48 GLU B O 1
ATOM 1430 N N . ALA B 1 49 ? -8.023 35.625 15.086 1 94.56 49 ALA B N 1
ATOM 1431 C CA . ALA B 1 49 ? -8.688 34.375 15.422 1 94.56 49 ALA B CA 1
ATOM 1432 C C . ALA B 1 49 ? -8.797 33.469 14.195 1 94.56 49 ALA B C 1
ATOM 1434 O O . ALA B 1 49 ? -8.609 32.25 14.289 1 94.56 49 ALA B O 1
ATOM 1435 N N . GLU B 1 50 ? -9.062 34 13.016 1 95.31 50 GLU B N 1
ATOM 1436 C CA . GLU B 1 50 ? -9.164 33.219 11.766 1 95.31 50 GLU B CA 1
ATOM 1437 C C . GLU B 1 50 ? -7.801 32.688 11.344 1 95.31 50 GLU B C 1
ATOM 1439 O O . GLU B 1 50 ? -7.699 31.562 10.867 1 95.31 50 GLU B O 1
ATOM 1444 N N . ARG B 1 51 ? -6.75 33.469 11.539 1 94.94 51 ARG B N 1
ATOM 1445 C CA . ARG B 1 51 ? -5.395 33.062 11.18 1 94.94 51 ARG B CA 1
ATOM 1446 C C . ARG B 1 51 ? -4.93 31.906 12.047 1 94.94 51 ARG B C 1
ATOM 1448 O O . ARG B 1 51 ? -4.234 31 11.57 1 94.94 51 ARG B O 1
ATOM 1455 N N . GLN B 1 52 ? -5.273 32 13.312 1 94.25 52 GLN B N 1
ATOM 1456 C CA . GLN B 1 52 ? -4.922 30.922 14.227 1 94.25 52 GLN B CA 1
ATOM 1457 C C . GLN B 1 52 ? -5.621 29.609 13.836 1 94.25 52 GLN B C 1
ATOM 1459 O O . GLN B 1 52 ? -5.02 28.547 13.891 1 94.25 52 GLN B O 1
ATOM 1464 N N . THR B 1 53 ? -6.898 29.75 13.492 1 95.56 53 THR B N 1
ATOM 1465 C CA . THR B 1 53 ? -7.652 28.578 13.055 1 95.56 53 THR B CA 1
ATOM 1466 C C . THR B 1 53 ? -7.023 27.953 11.805 1 95.56 53 THR B C 1
ATOM 1468 O O . THR B 1 53 ? -6.887 26.734 11.711 1 95.56 53 THR B O 1
ATOM 1471 N N . GLU B 1 54 ? -6.586 28.797 10.82 1 96.12 54 GLU B N 1
ATOM 1472 C CA . GLU B 1 54 ? -5.941 28.328 9.602 1 96.12 54 GLU B CA 1
ATOM 1473 C C . GLU B 1 54 ? -4.609 27.641 9.906 1 96.12 54 GLU B C 1
ATOM 1475 O O . GLU B 1 54 ? -4.238 26.672 9.242 1 96.12 54 GLU B O 1
ATOM 1480 N N . PHE B 1 55 ? -3.908 28.172 10.891 1 95.62 55 PHE B N 1
ATOM 1481 C CA . PHE B 1 55 ? -2.635 27.594 11.305 1 95.62 55 PHE B CA 1
ATOM 1482 C C . PHE B 1 55 ? -2.842 26.203 11.883 1 95.62 55 PHE B C 1
ATOM 1484 O O . PHE B 1 55 ? -2.105 25.266 11.547 1 95.62 55 PHE B O 1
ATOM 1491 N N . MET B 1 56 ? -3.883 26.062 12.695 1 96.06 56 MET B N 1
ATOM 1492 C CA . MET B 1 56 ? -4.207 24.766 13.273 1 96.06 56 MET B CA 1
ATOM 1493 C C . MET B 1 56 ? -4.605 23.766 12.188 1 96.06 56 MET B C 1
ATOM 1495 O O . MET B 1 56 ? -4.215 22.609 12.242 1 96.06 56 MET B O 1
ATOM 1499 N N . GLN B 1 57 ? -5.355 24.234 11.242 1 96.12 57 GLN B N 1
ATOM 1500 C CA . GLN B 1 57 ? -5.777 23.375 10.133 1 96.12 57 GLN B CA 1
ATOM 1501 C C . GLN B 1 57 ? -4.574 22.891 9.328 1 96.12 57 GLN B C 1
ATOM 1503 O O . GLN B 1 57 ? -4.523 21.734 8.906 1 96.12 57 GLN B O 1
ATOM 1508 N N . MET B 1 58 ? -3.623 23.797 9.125 1 97.31 58 MET B N 1
ATOM 1509 C CA . MET B 1 58 ? -2.393 23.422 8.438 1 97.31 58 MET B CA 1
ATOM 1510 C C . MET B 1 58 ? -1.663 22.312 9.18 1 97.31 58 MET B C 1
ATOM 1512 O O . MET B 1 58 ? -1.215 21.344 8.562 1 97.31 58 MET B O 1
ATOM 1516 N N . GLY B 1 59 ? -1.555 22.438 10.492 1 97.12 59 GLY B N 1
ATOM 1517 C CA . GLY B 1 59 ? -0.918 21.422 11.312 1 97.12 59 GLY B CA 1
ATOM 1518 C C . GLY B 1 59 ? -1.61 20.062 11.227 1 97.12 59 GLY B C 1
ATOM 1519 O O . GLY B 1 59 ? -0.951 19.031 11.117 1 97.12 59 GLY B O 1
ATOM 1520 N N . VAL B 1 60 ? -2.916 20.156 11.234 1 98.25 60 VAL B N 1
ATOM 1521 C CA . VAL B 1 60 ? -3.711 18.922 11.148 1 98.25 60 VAL B CA 1
ATOM 1522 C C . VAL B 1 60 ? -3.471 18.25 9.797 1 98.25 60 VAL B C 1
ATOM 1524 O O . VAL B 1 60 ? -3.26 17.031 9.734 1 98.25 60 VAL B O 1
ATOM 1527 N N . ASP B 1 61 ? -3.477 19.031 8.742 1 98.38 61 ASP B N 1
ATOM 1528 C CA . ASP B 1 61 ? -3.271 18.5 7.402 1 98.38 61 ASP B CA 1
ATOM 1529 C C . ASP B 1 61 ? -1.911 17.812 7.281 1 98.38 61 ASP B C 1
ATOM 1531 O O . ASP B 1 61 ? -1.811 16.703 6.75 1 98.38 61 ASP B O 1
ATOM 1535 N N . ILE B 1 62 ? -0.912 18.453 7.812 1 98.56 62 ILE B N 1
ATOM 1536 C CA . ILE B 1 62 ? 0.454 17.953 7.699 1 98.56 62 ILE B CA 1
ATOM 1537 C C . ILE B 1 62 ? 0.604 16.672 8.508 1 98.56 62 ILE B C 1
ATOM 1539 O O . ILE B 1 62 ? 1.137 15.672 8.016 1 98.56 62 ILE B O 1
ATOM 1543 N N . ASN B 1 63 ? 0.072 16.656 9.719 1 98.62 63 ASN B N 1
ATOM 1544 C CA . ASN B 1 63 ? 0.166 15.469 10.57 1 98.62 63 ASN B CA 1
ATOM 1545 C C . ASN B 1 63 ? -0.654 14.312 10.016 1 98.62 63 ASN B C 1
ATOM 1547 O O . ASN B 1 63 ? -0.227 13.156 10.078 1 98.62 63 ASN B O 1
ATOM 1551 N N . ALA B 1 64 ? -1.797 14.625 9.469 1 98.75 64 ALA B N 1
ATOM 1552 C CA . ALA B 1 64 ? -2.637 13.586 8.883 1 98.75 64 ALA B CA 1
ATOM 1553 C C . ALA B 1 64 ? -1.959 12.945 7.672 1 98.75 64 ALA B C 1
ATOM 1555 O O . ALA B 1 64 ? -2.094 11.742 7.438 1 98.75 64 ALA B O 1
ATOM 1556 N N . TRP B 1 65 ? -1.279 13.758 6.895 1 98.69 65 TRP B N 1
ATOM 1557 C CA . TRP B 1 65 ? -0.534 13.234 5.754 1 98.69 65 TRP B CA 1
ATOM 1558 C C . TRP B 1 65 ? 0.499 12.203 6.203 1 98.69 65 TRP B C 1
ATOM 1560 O O . TRP B 1 65 ? 0.56 11.102 5.656 1 98.69 65 TRP B O 1
ATOM 1570 N N . LEU B 1 66 ? 1.248 12.508 7.246 1 98.44 66 LEU B N 1
ATOM 1571 C CA . LEU B 1 66 ? 2.283 11.625 7.777 1 98.44 66 LEU B CA 1
ATOM 1572 C C . LEU B 1 66 ? 1.683 10.312 8.266 1 98.44 66 LEU B C 1
ATOM 1574 O O . LEU B 1 66 ? 2.123 9.234 7.855 1 98.44 66 LEU B O 1
ATOM 1578 N N . VAL B 1 67 ? 0.701 10.406 9.047 1 98.56 67 VAL B N 1
ATOM 1579 C CA . VAL B 1 67 ? 0.126 9.242 9.711 1 98.56 67 VAL B CA 1
ATOM 1580 C C . VAL B 1 67 ? -0.569 8.352 8.68 1 98.56 67 VAL B C 1
ATOM 1582 O O . VAL B 1 67 ? -0.459 7.125 8.734 1 98.56 67 VAL B O 1
ATOM 1585 N N . SER B 1 68 ? -1.265 8.938 7.746 1 98.62 68 SER B N 1
ATOM 1586 C CA . SER B 1 68 ? -1.985 8.156 6.742 1 98.62 68 SER B CA 1
ATOM 1587 C C . SER B 1 68 ? -1.029 7.336 5.887 1 98.62 68 SER B C 1
ATOM 1589 O O . SER B 1 68 ? -1.291 6.164 5.609 1 98.62 68 SER B O 1
ATOM 1591 N N . ARG B 1 69 ? 0.068 7.922 5.512 1 98.06 69 ARG B N 1
ATOM 1592 C CA . ARG B 1 69 ? 1.047 7.191 4.711 1 98.06 69 ARG B CA 1
ATOM 1593 C C . ARG B 1 69 ? 1.716 6.094 5.531 1 98.06 69 ARG B C 1
ATOM 1595 O O . ARG B 1 69 ? 2.039 5.027 5.008 1 98.06 69 ARG B O 1
ATOM 1602 N N . SER B 1 70 ? 1.994 6.406 6.746 1 98.25 70 SER B N 1
ATOM 1603 C CA . SER B 1 70 ? 2.566 5.414 7.648 1 98.25 70 SER B CA 1
ATOM 1604 C C . SER B 1 70 ? 1.63 4.223 7.828 1 98.25 70 SER B C 1
ATOM 1606 O O . SER B 1 70 ? 2.062 3.07 7.758 1 98.25 70 SER B O 1
ATOM 1608 N N . LEU B 1 71 ? 0.368 4.512 8.008 1 97.38 71 LEU B N 1
ATOM 1609 C CA . LEU B 1 71 ? -0.634 3.463 8.156 1 97.38 71 LEU B CA 1
ATOM 1610 C C . LEU B 1 71 ? -0.722 2.617 6.887 1 97.38 71 LEU B C 1
ATOM 1612 O O . LEU B 1 71 ? -0.812 1.39 6.961 1 97.38 71 LEU B O 1
ATOM 1616 N N . CYS B 1 72 ? -0.714 3.279 5.785 1 96.56 72 CYS B N 1
ATOM 1617 C CA . CYS B 1 72 ? -0.779 2.584 4.504 1 96.56 72 CYS B CA 1
ATOM 1618 C C . CYS B 1 72 ? 0.376 1.601 4.359 1 96.56 72 CYS B C 1
ATOM 1620 O O . CYS B 1 72 ? 0.176 0.458 3.943 1 96.56 72 CYS B O 1
ATOM 1622 N N . GLU B 1 73 ? 1.562 2.045 4.711 1 94.94 73 GLU B N 1
ATOM 1623 C CA . GLU B 1 73 ? 2.742 1.192 4.613 1 94.94 73 GLU B CA 1
ATOM 1624 C C . GLU B 1 73 ? 2.645 0.003 5.562 1 94.94 73 GLU B C 1
ATOM 1626 O O . GLU B 1 73 ? 3.043 -1.111 5.215 1 94.94 73 GLU B O 1
ATOM 1631 N N . SER B 1 74 ? 2.125 0.288 6.73 1 94.5 74 SER B N 1
ATOM 1632 C CA . SER B 1 74 ? 2.07 -0.751 7.754 1 94.5 74 SER B CA 1
ATOM 1633 C C . SER B 1 74 ? 1.071 -1.842 7.383 1 94.5 74 SER B C 1
ATOM 1635 O O . SER B 1 74 ? 1.216 -2.992 7.801 1 94.5 74 SER B O 1
ATOM 1637 N N . LYS B 1 75 ? 0.088 -1.57 6.594 1 93.88 75 LYS B N 1
ATOM 1638 C CA . LYS B 1 75 ? -0.977 -2.508 6.246 1 93.88 75 LYS B CA 1
ATOM 1639 C C . LYS B 1 75 ? -0.699 -3.188 4.91 1 93.88 75 LYS B C 1
ATOM 1641 O O . LYS B 1 75 ? -1.441 -4.082 4.496 1 93.88 75 LYS B O 1
ATOM 1646 N N . LYS B 1 76 ? 0.27 -2.799 4.281 1 92.69 76 LYS B N 1
ATOM 1647 C CA . LYS B 1 76 ? 0.542 -3.176 2.895 1 92.69 76 LYS B CA 1
ATOM 1648 C C . LYS B 1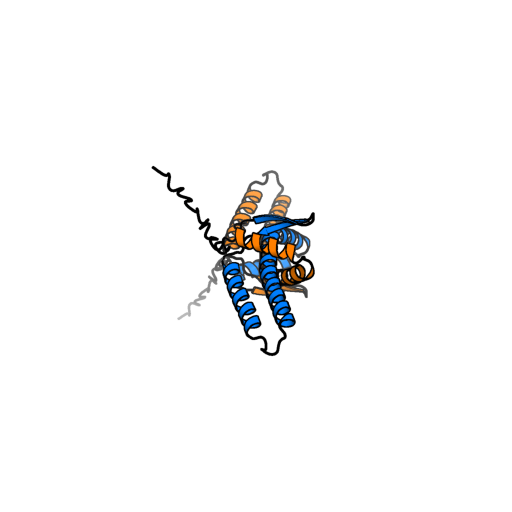 76 ? 0.633 -4.691 2.746 1 92.69 76 LYS B C 1
ATOM 1650 O O . LYS B 1 76 ? 0.015 -5.27 1.852 1 92.69 76 LYS B O 1
ATOM 1655 N N . GLU B 1 77 ? 1.426 -5.32 3.605 1 90.12 77 GLU B N 1
ATOM 1656 C CA . GLU B 1 77 ? 1.633 -6.762 3.496 1 90.12 77 GLU B CA 1
ATOM 1657 C C . GLU B 1 77 ? 0.343 -7.527 3.777 1 90.12 77 GLU B C 1
ATOM 1659 O O . GLU B 1 77 ? 0.036 -8.508 3.096 1 90.12 77 GLU B O 1
ATOM 1664 N N . GLU B 1 78 ? -0.322 -7.078 4.781 1 93.31 78 GLU B N 1
ATOM 1665 C CA . GLU B 1 78 ? -1.591 -7.715 5.121 1 93.31 78 GLU B CA 1
ATOM 1666 C C . GLU B 1 78 ? -2.604 -7.566 3.986 1 93.31 78 GLU B C 1
ATOM 1668 O O . GLU B 1 78 ? -3.326 -8.516 3.666 1 93.31 78 GLU B O 1
ATOM 1673 N N . GLU B 1 79 ? -2.656 -6.441 3.416 1 94.88 79 GLU B N 1
ATOM 1674 C CA . GLU B 1 79 ? -3.553 -6.199 2.289 1 94.88 79 GLU B CA 1
ATOM 1675 C C . GLU B 1 79 ? -3.172 -7.055 1.085 1 94.88 79 GLU B C 1
ATOM 1677 O O . GLU B 1 79 ? -4.039 -7.617 0.417 1 94.88 79 GLU B O 1
ATOM 1682 N N . ALA B 1 80 ? -1.927 -7.199 0.834 1 95.56 80 ALA B N 1
ATOM 1683 C CA . ALA B 1 80 ? -1.443 -8.008 -0.279 1 95.56 80 ALA B CA 1
ATOM 1684 C C . ALA B 1 80 ? -1.812 -9.477 -0.086 1 95.56 80 ALA B C 1
ATOM 1686 O O . ALA B 1 80 ? -2.209 -10.156 -1.037 1 95.56 80 ALA B O 1
ATOM 1687 N N . ARG B 1 81 ? -1.677 -9.922 1.117 1 96.5 81 ARG B N 1
ATOM 1688 C CA . ARG B 1 81 ? -2.021 -11.305 1.42 1 96.5 81 ARG B CA 1
ATOM 1689 C C . ARG B 1 81 ? -3.516 -11.555 1.234 1 96.5 81 ARG B C 1
ATOM 1691 O O . ARG B 1 81 ? -3.918 -12.586 0.689 1 96.5 81 ARG B O 1
ATOM 1698 N N . ALA B 1 82 ? -4.285 -10.602 1.733 1 97.19 82 ALA B N 1
ATOM 1699 C CA . ALA B 1 82 ? -5.73 -10.727 1.579 1 97.19 82 ALA B CA 1
ATOM 1700 C C . ALA B 1 82 ? -6.125 -10.734 0.105 1 97.19 82 ALA B C 1
ATOM 1702 O O . ALA B 1 82 ? -6.984 -11.523 -0.306 1 97.19 82 ALA B O 1
ATOM 1703 N N . LEU B 1 83 ? -5.492 -9.898 -0.651 1 97.88 83 LEU B N 1
ATOM 1704 C CA . LEU B 1 83 ? -5.77 -9.844 -2.082 1 97.88 83 LEU B CA 1
ATOM 1705 C C . LEU B 1 83 ? -5.328 -11.133 -2.773 1 97.88 83 LEU B C 1
ATOM 1707 O O . LEU B 1 83 ? -5.996 -11.602 -3.693 1 97.88 83 LEU B O 1
ATOM 1711 N N . TYR B 1 84 ? -4.23 -11.68 -2.355 1 98.5 84 TYR B N 1
ATOM 1712 C CA . TYR B 1 84 ? -3.74 -12.953 -2.881 1 98.5 84 TYR B CA 1
ATOM 1713 C C . TYR B 1 84 ? -4.801 -14.039 -2.748 1 98.5 84 TYR B C 1
ATOM 1715 O O . TYR B 1 84 ? -5.102 -14.742 -3.715 1 98.5 84 TYR B O 1
ATOM 1723 N N . GLU B 1 85 ? -5.355 -14.117 -1.61 1 98.25 85 GLU B N 1
ATOM 1724 C CA . GLU B 1 85 ? -6.375 -15.133 -1.363 1 98.25 85 GLU B CA 1
ATOM 1725 C C . GLU B 1 85 ? -7.637 -14.859 -2.176 1 98.25 85 GLU B C 1
ATOM 1727 O O . GLU B 1 85 ? -8.25 -15.781 -2.717 1 98.25 85 GLU B O 1
ATOM 1732 N N . SER B 1 86 ? -7.992 -13.586 -2.191 1 97.62 86 SER B N 1
ATOM 1733 C CA . SER B 1 86 ? -9.18 -13.203 -2.939 1 97.62 86 SER B CA 1
ATOM 1734 C C . SER B 1 86 ? -9.039 -13.531 -4.422 1 97.62 86 SER B C 1
ATOM 1736 O O . SER B 1 86 ? -9.961 -14.055 -5.039 1 97.62 86 SER B O 1
ATOM 1738 N N . VAL B 1 87 ? -7.895 -13.211 -4.988 1 97.94 87 VAL B N 1
ATOM 1739 C CA . VAL B 1 87 ? -7.617 -13.453 -6.398 1 97.94 87 VAL B CA 1
ATOM 1740 C C . VAL B 1 87 ? -7.648 -14.953 -6.684 1 97.94 87 VAL B C 1
ATOM 1742 O O . VAL B 1 87 ? -8.242 -15.391 -7.672 1 97.94 87 VAL B O 1
ATOM 1745 N N . ARG B 1 88 ? -7.121 -15.734 -5.793 1 97.69 88 ARG B N 1
ATOM 1746 C CA . ARG B 1 88 ? -7.098 -17.188 -5.938 1 97.69 88 ARG B CA 1
ATOM 1747 C C . ARG B 1 88 ? -8.516 -17.766 -5.938 1 97.69 88 ARG B C 1
ATOM 1749 O O . ARG B 1 88 ? -8.805 -18.703 -6.668 1 97.69 88 ARG B O 1
ATOM 1756 N N . LEU B 1 89 ? -9.422 -17.156 -5.25 1 96.12 89 LEU B N 1
ATOM 1757 C CA . LEU B 1 89 ? -10.758 -17.703 -5.031 1 96.12 89 LEU B CA 1
ATOM 1758 C C . LEU B 1 89 ? -11.734 -17.172 -6.074 1 96.12 89 LEU B C 1
ATOM 1760 O O . LEU B 1 89 ? -12.664 -17.875 -6.469 1 96.12 89 LEU B O 1
ATOM 1764 N N . GLU B 1 90 ? -11.469 -15.977 -6.484 1 96 90 GLU B N 1
ATOM 1765 C CA . GLU B 1 90 ? -12.555 -15.289 -7.184 1 96 90 GLU B CA 1
ATOM 1766 C C . GLU B 1 90 ? -12.266 -15.18 -8.68 1 96 90 GLU B C 1
ATOM 1768 O O . GLU B 1 90 ? -13.188 -15 -9.477 1 96 90 GLU B O 1
ATOM 1773 N N . TRP B 1 91 ? -11.023 -15.18 -9.047 1 96.69 91 TRP B N 1
ATOM 1774 C CA . TRP B 1 91 ? -10.719 -15.039 -10.469 1 96.69 91 TRP B CA 1
ATOM 1775 C C . TRP B 1 91 ? -10.766 -16.391 -11.18 1 96.69 91 TRP B C 1
ATOM 1777 O O . TRP B 1 91 ? -10.336 -17.406 -10.625 1 96.69 91 TRP B O 1
ATOM 1787 N N . SER B 1 92 ? -11.297 -16.375 -12.391 1 95.94 92 SER B N 1
ATOM 1788 C CA . SER B 1 92 ? -11.203 -17.562 -13.219 1 95.94 92 SER B CA 1
ATOM 1789 C C . SER B 1 92 ? -9.766 -17.844 -13.641 1 95.94 92 SER B C 1
ATOM 1791 O O . SER B 1 92 ? -8.93 -16.938 -13.625 1 95.94 92 SER B O 1
ATOM 1793 N N . TYR B 1 93 ? -9.531 -19.062 -14.008 1 95 93 TYR B N 1
ATOM 1794 C CA . TYR B 1 93 ? -8.203 -19.438 -14.469 1 95 93 TYR B CA 1
ATOM 1795 C C . TYR B 1 93 ? -7.766 -18.578 -15.648 1 95 93 TYR B C 1
ATOM 1797 O O . TYR B 1 93 ? -6.625 -18.109 -15.688 1 95 93 TYR B O 1
ATOM 1805 N N . GLU B 1 94 ? -8.648 -18.328 -16.531 1 96 94 GLU B N 1
ATOM 1806 C CA . GLU B 1 94 ? -8.336 -17.547 -17.719 1 96 94 GLU B CA 1
ATOM 1807 C C . GLU B 1 94 ? -8.055 -16.094 -17.359 1 96 94 GLU B C 1
ATOM 1809 O O . GLU B 1 94 ? -7.074 -15.516 -17.844 1 96 94 GLU B O 1
ATOM 1814 N N . ALA B 1 95 ? -8.922 -15.5 -16.547 1 97.06 95 ALA B N 1
ATOM 1815 C CA . ALA B 1 95 ? -8.719 -14.117 -16.109 1 97.06 95 ALA B CA 1
ATOM 1816 C C . ALA B 1 95 ? -7.387 -13.953 -15.391 1 97.06 95 ALA B C 1
ATOM 1818 O O . ALA B 1 95 ? -6.656 -12.992 -15.633 1 97.06 95 ALA B O 1
ATOM 1819 N N . LEU B 1 96 ? -7.07 -14.891 -14.516 1 98.19 96 LEU B N 1
ATOM 1820 C CA . LEU B 1 96 ? -5.832 -14.859 -13.742 1 98.19 96 LEU B CA 1
ATOM 1821 C C . LEU B 1 96 ? -4.617 -14.938 -14.656 1 98.19 96 LEU B C 1
ATOM 1823 O O . LEU B 1 96 ? -3.648 -14.195 -14.477 1 98.19 96 LEU B O 1
ATOM 1827 N N . GLY B 1 97 ? -4.625 -15.836 -15.609 1 97.44 97 GLY B N 1
ATOM 1828 C CA . GLY B 1 97 ? -3.531 -15.961 -16.562 1 97.44 97 GLY B CA 1
ATOM 1829 C C . GLY B 1 97 ? -3.289 -14.688 -17.359 1 97.44 97 GLY B C 1
ATOM 1830 O O . GLY B 1 97 ? -2.148 -14.234 -17.484 1 97.44 97 GLY B O 1
ATOM 1831 N N . ARG B 1 98 ? -4.359 -14.062 -17.812 1 97.5 98 ARG B N 1
ATOM 1832 C CA . ARG B 1 98 ? -4.254 -12.836 -18.594 1 97.5 98 ARG B CA 1
ATOM 1833 C C . ARG B 1 98 ? -3.762 -11.672 -17.734 1 97.5 98 ARG B C 1
ATOM 1835 O O . ARG B 1 98 ? -2.951 -10.859 -18.188 1 97.5 98 ARG B O 1
ATOM 1842 N N . GLY B 1 99 ? -4.32 -11.602 -16.562 1 98.12 99 GLY B N 1
ATOM 1843 C CA . GLY B 1 99 ? -3.869 -10.57 -15.648 1 98.12 99 GLY B CA 1
ATOM 1844 C C . GLY B 1 99 ? -2.395 -10.68 -15.305 1 98.12 99 GLY B C 1
ATOM 1845 O O . GLY B 1 99 ? -1.674 -9.68 -15.312 1 98.12 99 GLY B O 1
ATOM 1846 N N . ALA B 1 100 ? -1.974 -11.867 -15.031 1 98.5 100 ALA B N 1
ATOM 1847 C CA . ALA B 1 100 ? -0.568 -12.109 -14.719 1 98.5 100 ALA B CA 1
ATOM 1848 C C . ALA B 1 100 ? 0.33 -11.758 -15.898 1 98.5 100 ALA B C 1
ATOM 1850 O O . ALA B 1 100 ? 1.39 -11.148 -15.719 1 98.5 100 ALA B O 1
ATOM 1851 N N . ASP B 1 101 ? -0.084 -12.125 -17.047 1 97.81 101 ASP B N 1
ATOM 1852 C CA . ASP B 1 101 ? 0.674 -11.789 -18.25 1 97.81 101 ASP B CA 1
ATOM 1853 C C . ASP B 1 101 ? 0.837 -10.281 -18.406 1 97.81 101 ASP B C 1
ATOM 1855 O O . ASP B 1 101 ? 1.909 -9.797 -18.781 1 97.81 101 ASP B O 1
ATOM 1859 N N . MET B 1 102 ? -0.227 -9.594 -18.156 1 97.88 102 MET B N 1
ATOM 1860 C CA . MET B 1 102 ? -0.168 -8.133 -18.234 1 97.88 102 MET B CA 1
ATOM 1861 C C . MET B 1 102 ? 0.813 -7.566 -17.219 1 97.88 102 MET B C 1
ATOM 1863 O O . MET B 1 102 ? 1.607 -6.684 -17.547 1 97.88 102 MET B O 1
ATOM 1867 N N . VAL B 1 103 ? 0.802 -8.039 -15.984 1 98.5 103 VAL B N 1
ATOM 1868 C CA . VAL B 1 103 ? 1.704 -7.559 -14.945 1 98.5 103 VAL B CA 1
ATOM 1869 C C . VAL B 1 103 ? 3.15 -7.84 -15.344 1 98.5 103 VAL B C 1
ATOM 1871 O O . VAL B 1 103 ? 4.023 -6.984 -15.18 1 98.5 103 VAL B O 1
ATOM 1874 N N . LEU B 1 104 ? 3.361 -9.039 -15.891 1 98.31 104 LEU B N 1
ATOM 1875 C CA . LEU B 1 104 ? 4.703 -9.375 -16.359 1 98.31 104 LEU B CA 1
ATOM 1876 C C . LEU B 1 104 ? 5.152 -8.422 -17.453 1 98.31 104 LEU B C 1
ATOM 1878 O O . LEU B 1 104 ? 6.297 -7.969 -17.469 1 98.31 104 LEU B O 1
ATOM 1882 N N . SER B 1 105 ? 4.25 -8.148 -18.359 1 97.62 105 SER B N 1
ATOM 1883 C CA . SER B 1 105 ? 4.555 -7.25 -19.469 1 97.62 105 SER B CA 1
ATOM 1884 C C . SER B 1 105 ? 4.875 -5.844 -18.969 1 97.62 105 SER B C 1
ATOM 1886 O O . SER B 1 105 ? 5.887 -5.258 -19.359 1 97.62 105 SER B O 1
ATOM 1888 N N . LEU B 1 106 ? 4.031 -5.348 -18.078 1 97.44 106 LEU B N 1
ATOM 1889 C CA . LEU B 1 106 ? 4.254 -4.031 -17.484 1 97.44 106 LEU B CA 1
ATOM 1890 C C . LEU B 1 106 ? 5.598 -3.973 -16.766 1 97.44 106 LEU B C 1
ATOM 1892 O O . LEU B 1 106 ? 6.254 -2.928 -16.75 1 97.44 106 LEU B O 1
ATOM 1896 N N . SER B 1 107 ? 5.996 -5.078 -16.234 1 97.38 107 SER B N 1
ATOM 1897 C CA . SER B 1 107 ? 7.176 -5.141 -15.383 1 97.38 107 SER B CA 1
ATOM 1898 C C . SER B 1 107 ? 8.43 -5.465 -16.188 1 97.38 107 SER B C 1
ATOM 1900 O O . SER B 1 107 ? 9.523 -5.551 -15.633 1 97.38 107 SER B O 1
ATOM 1902 N N . GLY B 1 108 ? 8.266 -5.66 -17.484 1 95.69 108 GLY B N 1
ATOM 1903 C CA . GLY B 1 108 ? 9.391 -6.035 -18.328 1 95.69 108 GLY B CA 1
ATOM 1904 C C . GLY B 1 108 ? 9.938 -7.418 -18.016 1 95.69 108 GLY B C 1
ATOM 1905 O O . GLY B 1 108 ? 11.141 -7.66 -18.141 1 95.69 108 GLY B O 1
ATOM 1906 N N . MET B 1 109 ? 9.148 -8.242 -17.484 1 95.5 109 MET B N 1
ATOM 1907 C CA . MET B 1 109 ? 9.602 -9.555 -17.031 1 95.5 109 MET B CA 1
ATOM 1908 C C . MET B 1 109 ? 9.055 -10.656 -17.938 1 95.5 109 MET B C 1
ATOM 1910 O O . MET B 1 109 ? 9.078 -11.836 -17.562 1 95.5 109 MET B O 1
ATOM 1914 N N . ARG B 1 110 ? 8.617 -10.32 -19.016 1 90.12 110 ARG B N 1
ATOM 1915 C CA . ARG B 1 110 ? 8.148 -11.352 -19.938 1 90.12 110 ARG B CA 1
ATOM 1916 C C . ARG B 1 110 ? 9.312 -12.141 -20.516 1 90.12 110 ARG B C 1
ATOM 1918 O O . ARG B 1 110 ? 10.359 -11.57 -20.828 1 90.12 110 ARG B O 1
ATOM 1925 N N . LEU B 1 111 ? 9.219 -13.445 -20.312 1 72.75 111 LEU B N 1
ATOM 1926 C CA . LEU B 1 111 ? 10.242 -14.266 -20.953 1 72.75 111 LEU B CA 1
ATOM 1927 C C . LEU B 1 111 ? 10.195 -14.094 -22.469 1 72.75 111 LEU B C 1
ATOM 1929 O O . LEU B 1 111 ? 9.117 -13.922 -23.047 1 72.75 111 LEU B O 1
ATOM 1933 N N . PRO B 1 112 ? 11.375 -13.727 -23 1 56.16 112 PRO B N 1
ATOM 1934 C CA . PRO B 1 112 ? 11.383 -13.672 -24.469 1 56.16 112 PRO B CA 1
ATOM 1935 C C . PRO B 1 112 ? 10.641 -14.836 -25.109 1 56.16 112 PRO B C 1
ATOM 1937 O O . PRO B 1 112 ? 10.695 -15.961 -24.609 1 56.16 112 PRO B O 1
ATOM 1940 N N . ALA B 1 113 ? 9.406 -14.711 -25.562 1 49.34 113 ALA B N 1
ATOM 1941 C CA . ALA B 1 113 ? 8.805 -15.766 -26.375 1 49.34 113 ALA B CA 1
ATOM 1942 C C . ALA B 1 113 ? 9.875 -16.672 -26.984 1 49.34 113 ALA B C 1
ATOM 1944 O O . ALA B 1 113 ? 10.945 -16.203 -27.375 1 49.34 113 ALA B O 1
ATOM 1945 N N . SER B 1 114 ? 10.008 -17.906 -26.625 1 42.91 114 SER B N 1
ATOM 1946 C CA . SER B 1 114 ? 10.789 -18.688 -27.578 1 42.91 114 SER B CA 1
ATOM 1947 C C . SER B 1 114 ? 10.664 -18.125 -28.984 1 42.91 114 SER B C 1
ATOM 1949 O O . SER B 1 114 ? 9.555 -17.844 -29.453 1 42.91 114 SER B O 1
ATOM 1951 N N . GLN B 1 115 ? 11.539 -17.391 -29.516 1 40.06 115 GLN B N 1
ATOM 1952 C CA . GLN B 1 115 ? 11.617 -17.234 -30.969 1 40.06 115 GLN B CA 1
ATOM 1953 C C . GLN B 1 115 ? 11.055 -18.469 -31.688 1 40.06 115 GLN B C 1
ATOM 1955 O O . GLN B 1 115 ? 11.656 -19.531 -31.656 1 40.06 115 GLN B O 1
ATOM 1960 N N . GLU B 1 116 ? 9.836 -18.984 -31.484 1 38.62 116 GLU B N 1
ATOM 1961 C CA . GLU B 1 116 ? 9.477 -19.859 -32.594 1 38.62 116 GLU B CA 1
ATOM 1962 C C . GLU B 1 116 ? 10.25 -19.5 -33.875 1 38.62 116 GLU B C 1
ATOM 1964 O O . GLU B 1 116 ? 10.305 -18.328 -34.25 1 38.62 116 GLU B O 1
ATOM 1969 N N . ASP B 1 117 ? 11.414 -20.156 -33.938 1 38.84 117 ASP B N 1
ATOM 1970 C CA . ASP B 1 117 ? 12.156 -20.172 -35.188 1 38.84 117 ASP B CA 1
ATOM 1971 C C . ASP B 1 117 ? 11.227 -20 -36.375 1 38.84 117 ASP B C 1
ATOM 1973 O O . ASP B 1 117 ? 10.375 -20.859 -36.656 1 38.84 117 ASP B O 1
ATOM 1977 N N . ASP B 1 118 ? 10.594 -18.906 -36.469 1 39.75 118 ASP B N 1
ATOM 1978 C CA . ASP B 1 118 ? 10.109 -18.656 -37.844 1 39.75 118 ASP B CA 1
ATOM 1979 C C . ASP B 1 118 ? 11.016 -19.328 -38.875 1 39.75 118 ASP B C 1
ATOM 1981 O O . ASP B 1 118 ? 11.766 -18.641 -39.562 1 39.75 118 ASP B O 1
ATOM 1985 N N . SER B 1 119 ? 11.953 -20.266 -38.375 1 37.72 119 SER B N 1
ATOM 1986 C CA . SER B 1 119 ? 12.547 -21 -39.5 1 37.72 119 SER B CA 1
ATOM 1987 C C . SER B 1 119 ? 11.477 -21.562 -40.406 1 37.72 119 SER B C 1
ATOM 1989 O O . SER B 1 119 ? 10.844 -22.578 -40.094 1 37.72 119 SER B O 1
ATOM 1991 N N . GLY B 1 120 ? 10.359 -20.859 -40.594 1 35.19 120 GLY B N 1
ATOM 1992 C CA . GLY B 1 120 ? 9.68 -21.172 -41.844 1 35.19 120 GLY B CA 1
ATOM 1993 C C . GLY B 1 120 ? 10.609 -21.688 -42.906 1 35.19 120 GLY B C 1
ATOM 1994 O O . GLY B 1 120 ? 11.68 -21.125 -43.156 1 35.19 120 GLY B O 1
ATOM 1995 N N . SER B 1 121 ? 10.789 -23.031 -42.906 1 36.75 121 SER B N 1
ATOM 1996 C CA . SER B 1 121 ? 11.344 -23.734 -44.062 1 36.75 121 SER B CA 1
ATOM 1997 C C . SER B 1 121 ? 11 -23.016 -45.344 1 36.75 121 SER B C 1
ATOM 1999 O O . SER B 1 121 ? 9.844 -23.016 -45.781 1 36.75 121 SER B O 1
ATOM 2001 N N . GLU B 1 122 ? 11.305 -21.719 -45.406 1 38.41 122 GLU B N 1
ATOM 2002 C CA . GLU B 1 122 ? 11.336 -21.25 -46.781 1 38.41 122 GLU B CA 1
ATOM 2003 C C . GLU B 1 122 ? 11.891 -22.312 -47.719 1 38.41 122 GLU B C 1
ATOM 2005 O O . GLU B 1 122 ? 13.078 -22.656 -47.656 1 38.41 122 GLU B O 1
ATOM 2010 N N . LYS B 1 123 ? 11.109 -23.469 -47.812 1 37.25 123 LYS B N 1
ATOM 2011 C CA . LYS B 1 123 ? 11.305 -24.359 -48.969 1 37.25 123 LYS B CA 1
ATOM 2012 C C . LYS B 1 123 ? 11.648 -23.547 -50.219 1 37.25 123 LYS B C 1
ATOM 2014 O O . LYS B 1 123 ? 10.828 -22.781 -50.719 1 37.25 123 LYS B O 1
ATOM 2019 N N . ASP B 1 124 ? 12.797 -22.938 -50.219 1 39.19 124 ASP B N 1
ATOM 2020 C CA . ASP B 1 124 ? 13.398 -22.516 -51.469 1 39.19 124 ASP B CA 1
ATOM 2021 C C . ASP B 1 124 ? 13.094 -23.5 -52.594 1 39.19 124 ASP B C 1
ATOM 2023 O O . ASP B 1 124 ? 13.688 -24.578 -52.656 1 39.19 124 ASP B O 1
ATOM 2027 N N . THR B 1 125 ? 11.766 -23.859 -52.719 1 38.81 125 THR B N 1
ATOM 2028 C CA . THR B 1 125 ? 11.352 -24.547 -53.906 1 38.81 125 THR B CA 1
ATOM 2029 C C . THR B 1 125 ? 12.047 -23.969 -55.156 1 38.81 125 THR B C 1
ATOM 2031 O O . THR B 1 125 ? 11.648 -22.906 -55.656 1 38.81 125 THR B O 1
ATOM 2034 N N . THR B 1 126 ? 13.32 -23.734 -54.938 1 38.84 126 THR B N 1
ATOM 2035 C CA . THR B 1 126 ? 14.117 -23.469 -56.125 1 38.84 126 THR B CA 1
ATOM 2036 C C . THR B 1 126 ? 13.766 -24.453 -57.25 1 38.84 126 THR B C 1
ATOM 2038 O O . THR B 1 126 ? 13.984 -25.656 -57.094 1 38.84 126 THR B O 1
ATOM 2041 N N . THR B 1 127 ? 12.523 -24.25 -57.75 1 39.38 127 THR B N 1
ATOM 2042 C CA . THR B 1 127 ? 12.156 -24.922 -59 1 39.38 127 THR B CA 1
ATOM 2043 C C . THR B 1 127 ? 13.328 -24.906 -59.969 1 39.38 127 THR B C 1
ATOM 2045 O O . THR B 1 127 ? 13.898 -23.859 -60.25 1 39.38 127 THR B O 1
ATOM 2048 N N . PRO B 1 128 ? 14.094 -26.031 -59.938 1 44.06 128 PRO B N 1
ATOM 2049 C CA . PRO B 1 128 ? 15.148 -26.125 -60.938 1 44.06 128 PRO B CA 1
ATOM 2050 C C . PRO B 1 128 ? 14.711 -25.594 -62.312 1 44.06 128 PRO B C 1
ATOM 2052 O O . PRO B 1 128 ? 13.664 -25.984 -62.812 1 44.06 128 PRO B O 1
ATOM 2055 N N . GLU B 1 129 ? 14.609 -24.234 -62.375 1 39.53 129 GLU B N 1
ATOM 2056 C CA . GLU B 1 129 ? 14.305 -23.812 -63.75 1 39.53 129 GLU B CA 1
ATOM 2057 C C . GLU B 1 129 ? 15.102 -24.625 -64.75 1 39.53 129 GLU B C 1
ATOM 2059 O O . GLU B 1 129 ? 16.328 -24.75 -64.625 1 39.53 129 GLU B O 1
ATOM 2064 N N . LYS B 1 130 ? 14.5 -25.609 -65.25 1 42.06 130 LYS B N 1
ATOM 2065 C CA . LYS B 1 130 ? 14.984 -26.312 -66.438 1 42.06 130 LYS B CA 1
ATOM 2066 C C . LYS B 1 130 ? 15.531 -25.328 -67.438 1 42.06 130 LYS B C 1
ATOM 2068 O O . LYS B 1 130 ? 14.812 -24.422 -67.875 1 42.06 130 LYS B O 1
ATOM 2073 N N . SER B 1 131 ? 16.75 -24.859 -67.25 1 31.09 131 SER B N 1
ATOM 2074 C CA . SER B 1 131 ? 17.328 -24.406 -68.5 1 31.09 131 SER B CA 1
ATOM 2075 C C . SER B 1 131 ? 17.406 -25.547 -69.5 1 31.09 131 SER B C 1
ATOM 2077 O O . SER B 1 131 ? 17.625 -26.688 -69.125 1 31.09 131 SER B O 1
#

Solvent-accessible surface area (backbone atoms only — not comparable to full-atom values): 14853 Å² total; per-residue (Å²): 131,94,63,58,68,50,78,46,76,55,98,92,40,79,44,58,39,16,26,60,51,77,66,52,50,54,50,47,55,54,49,48,50,51,51,49,51,55,61,70,65,50,69,84,84,55,50,70,71,55,50,52,52,52,51,51,50,46,52,48,52,51,31,20,50,52,40,16,48,10,39,46,60,51,42,42,64,61,51,28,53,54,36,24,53,47,42,60,70,68,48,50,72,65,57,38,54,53,47,24,51,49,34,30,53,64,47,70,60,56,71,74,66,74,70,68,67,75,64,61,75,70,69,73,72,68,66,74,68,80,120,130,92,64,57,66,50,78,48,75,54,98,93,40,79,44,59,38,15,25,60,51,77,66,51,49,54,50,47,54,53,48,49,50,51,51,50,52,53,61,69,65,50,70,85,82,57,52,71,71,55,49,51,53,51,51,50,51,47,52,48,52,54,31,20,50,50,40,16,48,12,39,46,61,52,43,42,65,61,50,28,51,52,36,24,53,47,43,60,72,68,47,50,74,66,57,37,54,53,49,24,51,49,34,29,53,63,47,71,60,55,70,75,66,74,72,70,67,75,64,62,74,72,70,72,72,67,65,74,70,79,122

Radius of gyration: 29.1 Å; Cα contacts (8 Å, |Δi|>4): 232; chains: 2; bounding box: 57×83×121 Å